Protein AF-A0A923UF88-F1 (afdb_monomer)

Solvent-accessible surface area (backbone atoms only — not comparable to full-atom values): 10981 Å² total; per-residue (Å²): 131,60,72,68,57,58,52,45,52,73,74,40,48,69,60,54,52,50,37,50,49,36,30,51,51,41,55,49,49,61,53,44,48,76,78,36,57,48,66,56,47,29,48,54,52,51,53,52,50,51,51,51,50,51,35,50,78,72,54,73,47,55,90,53,62,86,56,86,75,91,55,62,27,72,60,29,32,53,50,11,52,32,54,36,33,51,51,33,72,74,67,70,42,65,56,22,49,52,46,7,42,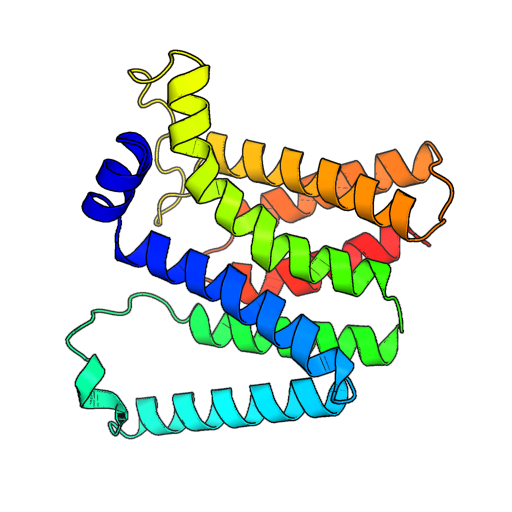42,42,47,30,42,22,54,38,38,22,62,63,46,39,67,54,48,31,59,74,68,69,42,74,79,62,76,78,64,51,58,78,42,102,84,57,40,34,65,66,23,40,52,43,22,28,53,43,39,42,53,52,47,52,49,41,38,58,76,64,73,45,85,87,45,74,66,41,52,51,41,40,51,52,40,22,52,52,50,29,48,46,60,59,70,46,57,68,38,47,33,41,25,49,42,22,39,49,36,26,55,42,40,49,61,34,77,104

Mean predicted aligned error: 7.51 Å

Radius of gyration: 17.88 Å; Cα contacts (8 Å, |Δi|>4): 218; chains: 1; bounding box: 52×32×49 Å

Secondary structure (DSSP, 8-state):
--HHHHHHHHH-HHHHHHHHHHHHHHHHHHHHHHHS-HHHHHHHHHHHHHHHHHHHHTTTTGGGTTS-----HHHHHHHHHHHHHHHHHHH--HHHHHHHHHIIIIIHHHHHHHHHHHHHHTS-TT-TT----STT---HHHHHHHHHHHHHHHHHHHHHTT----HHHHHHHHHHHHHHHHHHHH--TTTHHHHHHHHHHHHHHHHH-

Structure (mmCIF, N/CA/C/O backbone):
data_AF-A0A923UF88-F1
#
_entry.id   AF-A0A923UF88-F1
#
loop_
_atom_site.group_PDB
_atom_site.id
_atom_site.type_symbol
_atom_site.label_atom_id
_atom_site.label_alt_id
_atom_site.label_comp_id
_atom_site.label_asym_id
_atom_site.label_entity_id
_atom_site.label_seq_id
_atom_site.pdbx_PDB_ins_code
_atom_site.Cartn_x
_atom_site.Cartn_y
_atom_site.Cartn_z
_atom_site.occupancy
_atom_site.B_iso_or_equiv
_atom_site.auth_seq_id
_atom_site.auth_comp_id
_atom_site.auth_asym_id
_atom_site.auth_atom_id
_atom_site.pdbx_PDB_model_num
ATOM 1 N N . MET A 1 1 ? 0.761 -17.643 22.668 1.00 47.69 1 MET A N 1
ATOM 2 C CA . MET A 1 1 ? 0.615 -16.313 22.028 1.00 47.69 1 MET A CA 1
ATOM 3 C C . MET A 1 1 ? 1.196 -15.260 22.971 1.00 47.69 1 MET A C 1
ATOM 5 O O . MET A 1 1 ? 0.907 -15.363 24.158 1.00 47.69 1 MET A O 1
ATOM 9 N N . PRO A 1 2 ? 2.014 -14.299 22.505 1.00 52.03 2 PRO A N 1
ATOM 10 C CA . PRO A 1 2 ? 2.610 -13.272 23.363 1.00 52.03 2 PRO A CA 1
ATOM 11 C C . PRO A 1 2 ? 1.537 -12.469 24.130 1.00 52.03 2 PRO A C 1
ATOM 13 O O . PRO A 1 2 ? 0.506 -12.145 23.529 1.00 52.03 2 PRO A O 1
ATOM 16 N N . PRO A 1 3 ? 1.764 -12.086 25.404 1.00 60.41 3 PRO A N 1
ATOM 17 C CA . PRO A 1 3 ? 0.787 -11.358 26.232 1.00 60.41 3 PRO A CA 1
ATOM 18 C C . PRO A 1 3 ? 0.258 -10.071 25.578 1.00 60.41 3 PRO A C 1
ATOM 20 O O . PRO A 1 3 ? -0.908 -9.707 25.730 1.00 60.41 3 PRO A O 1
ATOM 23 N N . ILE A 1 4 ? 1.106 -9.415 24.783 1.00 59.06 4 ILE A N 1
ATOM 24 C CA . ILE A 1 4 ? 0.802 -8.187 24.039 1.00 59.06 4 ILE A CA 1
ATOM 25 C C . ILE A 1 4 ? -0.283 -8.427 22.973 1.00 59.06 4 ILE A C 1
ATOM 27 O O . ILE A 1 4 ? -1.200 -7.617 22.834 1.00 59.06 4 ILE A O 1
ATOM 31 N N . ILE A 1 5 ? -0.232 -9.560 22.260 1.00 54.59 5 ILE A N 1
ATOM 32 C CA . ILE A 1 5 ? -1.217 -9.907 21.221 1.00 54.59 5 ILE A CA 1
ATOM 33 C C . ILE A 1 5 ? -2.578 -10.209 21.858 1.00 54.59 5 ILE A C 1
ATOM 35 O O . ILE A 1 5 ? -3.605 -9.735 21.377 1.00 54.59 5 ILE A O 1
ATOM 39 N N . ILE A 1 6 ? -2.589 -10.917 22.991 1.00 58.50 6 ILE A N 1
ATOM 40 C CA . ILE A 1 6 ? -3.817 -11.240 23.736 1.00 58.50 6 ILE A CA 1
ATOM 41 C C . ILE A 1 6 ? -4.508 -9.959 24.231 1.00 58.50 6 ILE A C 1
ATOM 43 O O . ILE A 1 6 ? -5.728 -9.822 24.112 1.00 58.50 6 ILE A O 1
ATOM 47 N N . ASN A 1 7 ? -3.736 -8.989 24.727 1.00 59.66 7 ASN A N 1
ATOM 48 C CA . ASN A 1 7 ? -4.270 -7.703 25.175 1.00 59.66 7 ASN A CA 1
ATOM 49 C C . ASN A 1 7 ? -4.794 -6.838 24.016 1.00 59.66 7 ASN A C 1
ATOM 51 O O . ASN A 1 7 ? -5.812 -6.165 24.177 1.00 59.66 7 ASN A O 1
ATOM 55 N N . MET A 1 8 ? -4.169 -6.888 22.834 1.00 57.50 8 MET A N 1
ATOM 56 C CA . MET A 1 8 ? -4.683 -6.212 21.635 1.00 57.50 8 MET A CA 1
ATOM 57 C C . MET A 1 8 ? -6.015 -6.792 21.152 1.00 57.50 8 MET A C 1
ATOM 59 O O . MET A 1 8 ? -6.950 -6.031 20.905 1.00 57.50 8 MET A O 1
ATOM 63 N N . VAL A 1 9 ? -6.114 -8.124 21.053 1.00 58.69 9 VAL A N 1
ATOM 64 C CA . VAL A 1 9 ? -7.334 -8.827 20.614 1.00 58.69 9 VAL A CA 1
ATOM 65 C C . VAL A 1 9 ? -8.516 -8.466 21.515 1.00 58.69 9 VAL A C 1
ATOM 67 O O . VAL A 1 9 ? -9.608 -8.200 21.021 1.00 58.69 9 VAL A O 1
ATOM 70 N N . LYS A 1 10 ? -8.291 -8.383 22.833 1.00 56.09 10 LYS A N 1
ATOM 71 C CA . LYS A 1 10 ? -9.323 -7.984 23.801 1.00 56.09 10 LYS A CA 1
ATOM 72 C C . LYS A 1 10 ? -9.698 -6.500 23.713 1.00 56.09 10 LYS A C 1
ATOM 74 O O . LYS A 1 10 ? -10.856 -6.164 23.929 1.00 56.09 10 LYS A O 1
ATOM 79 N N . LYS A 1 11 ? -8.742 -5.612 23.411 1.00 55.47 11 LYS A N 1
ATOM 80 C CA . LYS A 1 11 ? -8.952 -4.152 23.425 1.00 55.47 11 LYS A CA 1
ATOM 81 C C . LYS A 1 11 ? -9.540 -3.604 22.116 1.00 55.47 11 LYS A C 1
ATOM 83 O O . LYS A 1 11 ? -10.306 -2.646 22.170 1.00 55.47 11 LYS A O 1
ATOM 88 N N . TYR A 1 12 ? -9.221 -4.201 20.959 1.00 60.66 12 TYR A N 1
ATOM 89 C CA . TYR A 1 12 ? -9.678 -3.741 19.633 1.00 60.66 12 TYR A CA 1
ATOM 90 C C . TYR A 1 12 ? -9.989 -4.892 18.645 1.00 60.66 12 TYR A C 1
ATOM 92 O O . TYR A 1 12 ? -9.394 -4.952 17.564 1.00 60.66 12 TYR A O 1
ATOM 100 N N . PRO A 1 13 ? -10.941 -5.793 18.952 1.00 61.81 13 PRO A N 1
ATOM 101 C CA . PRO A 1 13 ? -11.206 -6.986 18.136 1.00 61.81 13 PRO A CA 1
ATOM 102 C C . PRO A 1 13 ? -11.617 -6.657 16.689 1.00 61.81 13 PRO A C 1
ATOM 104 O O . PRO A 1 13 ? -11.158 -7.301 15.748 1.00 61.81 13 PRO A O 1
ATOM 107 N N . ASN A 1 14 ? -12.417 -5.603 16.495 1.00 67.56 14 ASN A N 1
ATOM 108 C CA . ASN A 1 14 ? -12.922 -5.214 15.172 1.00 67.56 14 ASN A CA 1
ATOM 109 C C . ASN A 1 14 ? -11.834 -4.621 14.261 1.00 67.56 14 ASN A C 1
ATOM 111 O O . ASN A 1 14 ? -11.851 -4.844 13.053 1.00 67.56 14 ASN A O 1
ATOM 115 N N . GLU A 1 15 ? -10.883 -3.876 14.831 1.00 69.31 15 GLU A N 1
ATOM 116 C CA . GLU A 1 15 ? -9.789 -3.264 14.068 1.00 69.31 15 GLU A CA 1
ATOM 117 C C . GLU A 1 15 ? -8.765 -4.316 13.641 1.00 69.31 15 GLU A C 1
ATOM 119 O O . GLU A 1 15 ? -8.335 -4.339 12.488 1.00 69.31 15 GLU A O 1
ATOM 124 N N . LEU A 1 16 ? -8.436 -5.234 14.555 1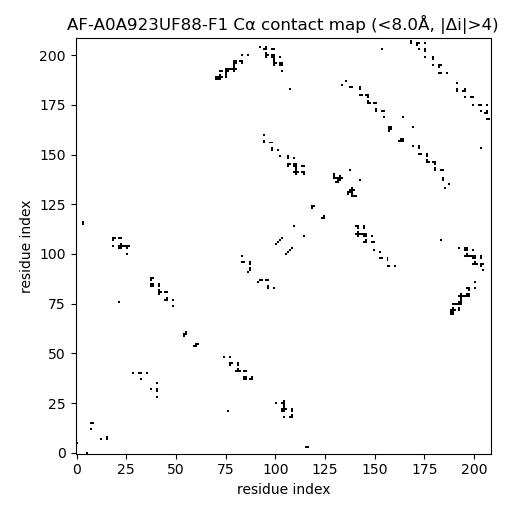.00 70.69 16 LEU A N 1
ATOM 125 C CA . LEU A 1 16 ? -7.551 -6.358 14.277 1.00 70.69 16 LEU A CA 1
ATOM 126 C C . LEU A 1 16 ? -8.138 -7.260 13.183 1.00 70.69 16 LEU A C 1
ATOM 128 O O . LEU A 1 16 ? -7.454 -7.559 12.207 1.00 70.69 16 LEU A O 1
ATOM 132 N N . GLY A 1 17 ? -9.418 -7.629 13.304 1.00 73.25 17 GLY A N 1
ATOM 133 C CA . GLY A 1 17 ? -10.121 -8.412 12.285 1.00 73.25 17 GLY A CA 1
ATOM 134 C C . GLY A 1 17 ? -10.115 -7.729 10.916 1.00 73.25 17 GLY A C 1
ATOM 135 O O . GLY A 1 17 ? -9.831 -8.372 9.909 1.00 73.25 17 GLY A O 1
ATOM 136 N N . ARG A 1 18 ? -10.330 -6.407 10.869 1.00 75.88 18 ARG A N 1
ATOM 137 C CA . ARG A 1 18 ? -10.268 -5.631 9.622 1.00 75.88 18 ARG A CA 1
ATOM 138 C C . ARG A 1 18 ? -8.880 -5.660 8.977 1.00 75.88 18 ARG A C 1
ATOM 140 O O . ARG A 1 18 ? -8.782 -5.892 7.778 1.00 75.88 18 ARG A O 1
ATOM 147 N N . LYS A 1 19 ? -7.809 -5.456 9.747 1.00 82.88 19 LYS A N 1
ATOM 148 C CA . LYS A 1 19 ? -6.437 -5.483 9.208 1.00 82.88 19 LYS A CA 1
ATOM 149 C C . LYS A 1 19 ? -5.997 -6.892 8.795 1.00 82.88 19 LYS A C 1
ATOM 151 O O . LYS A 1 19 ? -5.288 -7.036 7.806 1.00 82.88 19 LYS A O 1
ATOM 156 N N . LEU A 1 20 ? -6.468 -7.937 9.479 1.00 81.12 20 LEU A N 1
ATOM 157 C CA . LEU A 1 20 ? -6.270 -9.323 9.037 1.00 81.12 20 LEU A CA 1
ATOM 158 C C . LEU A 1 20 ? -6.994 -9.613 7.717 1.00 81.12 20 LEU A C 1
ATOM 160 O O . LEU A 1 20 ? -6.427 -10.272 6.851 1.00 81.12 20 LEU A O 1
ATOM 164 N N . LEU A 1 21 ? -8.202 -9.073 7.526 1.00 80.50 21 LEU A N 1
ATOM 165 C CA . LEU A 1 21 ? -8.888 -9.129 6.233 1.00 80.50 21 LEU A CA 1
ATOM 166 C C . LEU A 1 21 ? -8.125 -8.357 5.148 1.00 80.50 21 LEU A C 1
ATOM 168 O O . LEU A 1 21 ? -8.086 -8.829 4.014 1.00 80.50 21 LEU A O 1
ATOM 172 N N . HIS A 1 22 ? -7.486 -7.225 5.477 1.00 82.69 22 HIS A N 1
ATOM 173 C CA . HIS A 1 22 ? -6.626 -6.506 4.528 1.00 82.69 22 HIS A CA 1
ATOM 174 C C . HIS A 1 22 ? -5.487 -7.402 4.027 1.00 82.69 22 HIS A C 1
ATOM 176 O O . HIS A 1 22 ? -5.367 -7.626 2.824 1.00 82.69 22 HIS A O 1
ATOM 182 N N . ILE A 1 23 ? -4.718 -7.972 4.962 1.00 87.94 23 ILE A N 1
ATOM 183 C CA . ILE A 1 23 ? -3.634 -8.926 4.685 1.00 87.94 23 ILE A CA 1
ATOM 184 C C . ILE A 1 23 ? -4.162 -10.079 3.823 1.00 87.94 23 ILE A C 1
ATOM 186 O O . ILE A 1 23 ? -3.682 -10.308 2.714 1.00 87.94 23 ILE A O 1
ATOM 190 N N . GLY A 1 24 ? -5.188 -10.778 4.316 1.00 86.69 24 GLY A N 1
ATOM 191 C CA . GLY A 1 24 ? -5.730 -11.970 3.672 1.00 86.69 24 GLY A CA 1
ATOM 192 C C . GLY A 1 24 ? -6.228 -11.702 2.256 1.00 86.69 24 GLY A C 1
ATOM 193 O O . GLY A 1 24 ? -5.886 -12.450 1.346 1.00 86.69 24 GLY A O 1
ATOM 194 N N . SER A 1 25 ? -6.976 -10.616 2.040 1.00 85.44 25 SER A N 1
ATOM 195 C CA . SER A 1 25 ? -7.522 -10.325 0.709 1.00 85.44 25 SER A CA 1
ATOM 196 C C . SER A 1 25 ? -6.434 -9.903 -0.274 1.00 85.44 25 SER A C 1
ATOM 198 O O . SER A 1 25 ? -6.505 -10.290 -1.435 1.00 85.44 25 SER A O 1
ATOM 200 N N . VAL A 1 26 ? -5.411 -9.157 0.163 1.00 88.62 26 VAL A N 1
ATOM 201 C CA . VAL A 1 26 ? -4.282 -8.782 -0.704 1.00 88.62 26 VAL A CA 1
ATOM 202 C C . VAL A 1 26 ? -3.517 -10.021 -1.166 1.00 88.62 26 VAL A C 1
ATOM 204 O O . VAL A 1 26 ? -3.319 -10.199 -2.366 1.00 88.62 26 VAL A O 1
ATOM 207 N N . PHE A 1 27 ? -3.135 -10.908 -0.244 1.00 88.69 27 PHE A N 1
ATOM 208 C CA . PHE A 1 27 ? -2.422 -12.136 -0.606 1.00 88.69 27 PHE A CA 1
ATOM 209 C C . PHE A 1 27 ? -3.292 -13.091 -1.426 1.00 88.69 27 PHE A C 1
ATOM 211 O O . PHE A 1 27 ? -2.797 -13.713 -2.363 1.00 88.69 27 PHE A O 1
ATOM 218 N N . PHE A 1 28 ? -4.593 -13.158 -1.140 1.00 88.88 28 PHE A N 1
ATOM 219 C CA . PHE A 1 28 ? -5.539 -13.899 -1.969 1.00 88.88 28 PHE A CA 1
ATOM 220 C C . PHE A 1 28 ? -5.593 -13.345 -3.399 1.00 88.88 28 PHE A C 1
ATOM 222 O O . PHE A 1 28 ? -5.515 -14.115 -4.351 1.00 88.88 28 PHE A O 1
ATOM 229 N N . CYS A 1 29 ? -5.637 -12.020 -3.569 1.00 87.56 29 CYS A N 1
ATOM 230 C CA . CYS A 1 29 ? -5.605 -11.392 -4.891 1.00 87.56 29 CYS A CA 1
ATOM 231 C C . CYS A 1 29 ? -4.280 -11.650 -5.619 1.00 87.56 29 CYS A C 1
ATOM 233 O O . CYS A 1 29 ? -4.309 -11.976 -6.802 1.00 87.56 29 CYS A O 1
ATOM 235 N N . LEU A 1 30 ? -3.137 -11.571 -4.923 1.00 87.31 30 LEU A N 1
ATOM 236 C CA . LEU A 1 30 ? -1.830 -11.943 -5.485 1.00 87.31 30 LEU A CA 1
ATOM 237 C C . LEU A 1 30 ? -1.783 -13.407 -5.930 1.00 87.31 30 LEU A C 1
ATOM 239 O O . LEU A 1 30 ? -1.164 -13.709 -6.943 1.00 87.31 30 LEU A O 1
ATOM 243 N N . GLY A 1 31 ? -2.441 -14.310 -5.200 1.00 88.06 31 GLY A N 1
ATOM 244 C CA . GLY A 1 31 ? -2.585 -15.707 -5.605 1.00 88.06 31 GLY A CA 1
ATOM 245 C C . GLY A 1 31 ? -3.480 -15.862 -6.835 1.00 88.06 31 GLY A C 1
ATOM 246 O O . GLY A 1 31 ? -3.122 -16.564 -7.777 1.00 88.06 31 GLY A O 1
ATOM 247 N N . LEU A 1 32 ? -4.620 -15.165 -6.873 1.00 87.88 32 LEU A N 1
ATOM 248 C CA . LEU A 1 32 ? -5.552 -15.235 -7.999 1.00 87.88 32 LEU A CA 1
ATOM 249 C C . LEU A 1 32 ? -4.943 -14.738 -9.311 1.00 87.88 32 LEU A C 1
ATOM 251 O O . LEU A 1 32 ? -5.218 -15.341 -10.344 1.00 87.88 32 LEU A O 1
ATOM 255 N N . ILE A 1 33 ? -4.104 -13.696 -9.291 1.00 89.44 33 ILE A N 1
ATOM 256 C CA . ILE A 1 33 ? -3.443 -13.204 -10.515 1.00 89.44 33 ILE A CA 1
ATOM 257 C C . ILE A 1 33 ? -2.413 -14.195 -11.087 1.00 89.44 33 ILE A C 1
ATOM 259 O O . ILE A 1 33 ? -1.995 -14.028 -12.227 1.00 89.44 33 ILE A O 1
ATOM 263 N N . GLN A 1 34 ? -2.006 -15.223 -10.329 1.00 86.38 34 GLN A N 1
ATOM 264 C CA . GLN A 1 34 ? -1.173 -16.316 -10.856 1.00 86.38 34 GLN A CA 1
ATOM 265 C C . GLN A 1 34 ? -1.992 -17.327 -11.670 1.00 86.38 34 GLN A C 1
ATOM 267 O O . GLN A 1 34 ? -1.438 -18.065 -12.477 1.00 86.38 34 GLN A O 1
ATOM 272 N N . ILE A 1 35 ? -3.307 -17.384 -11.439 1.00 88.88 35 ILE A N 1
ATOM 273 C CA . ILE A 1 35 ? -4.222 -18.351 -12.063 1.00 88.88 35 ILE A CA 1
ATOM 274 C C . ILE A 1 35 ? -5.026 -17.678 -13.180 1.00 88.88 35 ILE A C 1
ATOM 276 O O . ILE A 1 35 ? -5.237 -18.250 -14.247 1.00 88.88 35 ILE A O 1
ATOM 280 N N . PHE A 1 36 ? -5.478 -16.451 -12.935 1.00 88.38 36 PHE A N 1
ATOM 281 C CA . PHE A 1 36 ? -6.297 -15.659 -13.838 1.00 88.38 36 PHE A CA 1
ATOM 282 C C . PHE A 1 36 ? -5.539 -14.419 -14.293 1.00 88.38 36 PHE A C 1
ATOM 284 O O . PHE A 1 36 ? -4.724 -13.863 -13.562 1.00 88.38 36 PHE A O 1
ATOM 291 N N . ASN A 1 37 ? -5.868 -13.912 -15.481 1.00 88.69 37 ASN A N 1
ATOM 292 C CA . ASN A 1 37 ? -5.336 -12.619 -15.893 1.00 88.69 37 ASN A CA 1
ATOM 293 C C . ASN A 1 37 ? -5.868 -11.487 -14.970 1.00 88.69 37 ASN A C 1
ATOM 295 O O . ASN A 1 37 ? -6.961 -11.610 -14.404 1.00 88.69 37 ASN A O 1
ATOM 299 N N . PRO A 1 38 ? -5.143 -10.360 -14.834 1.00 86.75 38 PRO A N 1
ATOM 300 C CA . PRO A 1 38 ? -5.518 -9.271 -13.925 1.00 86.75 38 PRO A CA 1
ATOM 301 C C . PRO A 1 38 ? -6.916 -8.698 -14.169 1.00 86.75 38 PRO A C 1
ATOM 303 O O . PRO A 1 38 ? -7.604 -8.335 -13.219 1.00 86.75 38 PRO A O 1
ATOM 306 N N . GLY A 1 39 ? -7.351 -8.641 -15.433 1.00 87.56 39 GLY A N 1
ATOM 307 C CA . GLY A 1 39 ? -8.690 -8.179 -15.798 1.00 87.56 39 GLY A CA 1
ATOM 308 C C . GLY A 1 39 ? -9.788 -9.133 -15.320 1.00 87.56 39 GLY A C 1
ATOM 309 O O . GLY A 1 39 ? -10.815 -8.685 -14.823 1.00 87.56 39 GLY A O 1
ATOM 310 N N . GLY A 1 40 ? -9.547 -10.442 -15.390 1.00 88.25 40 GLY A N 1
ATOM 311 C CA . GLY A 1 40 ? -10.428 -11.481 -14.866 1.00 88.25 40 GLY A CA 1
ATOM 312 C C . GLY A 1 40 ? -10.531 -11.419 -13.346 1.00 88.25 40 GLY A C 1
ATOM 313 O O . GLY A 1 40 ? -11.636 -11.462 -12.811 1.00 88.25 40 GLY A O 1
ATOM 314 N N . VAL A 1 41 ? -9.408 -11.223 -12.646 1.00 90.00 41 VAL A N 1
ATOM 315 C CA . VAL A 1 41 ? -9.417 -11.012 -11.188 1.00 90.00 41 VAL A CA 1
ATOM 316 C C . VAL A 1 41 ? -10.193 -9.745 -10.824 1.00 90.00 41 VAL A C 1
ATOM 318 O O . VAL A 1 41 ? -11.063 -9.789 -9.955 1.00 90.00 41 VAL A O 1
ATOM 321 N N . ALA A 1 42 ? -9.944 -8.632 -11.522 1.00 90.06 42 ALA A N 1
ATOM 322 C CA . ALA A 1 42 ? -10.677 -7.386 -11.318 1.00 90.06 42 ALA A CA 1
ATOM 323 C C . ALA A 1 42 ? -12.186 -7.564 -11.554 1.00 90.06 42 ALA A C 1
ATOM 325 O O . ALA A 1 42 ? -12.991 -7.085 -10.757 1.00 90.06 42 ALA A O 1
ATOM 326 N N . PHE A 1 43 ? -12.575 -8.303 -12.597 1.00 89.50 43 PHE A N 1
ATOM 327 C CA . PHE A 1 43 ? -13.972 -8.614 -12.891 1.00 89.50 43 PHE A CA 1
ATOM 328 C C . PHE A 1 43 ? -14.625 -9.448 -11.781 1.00 89.50 43 PHE A C 1
ATOM 330 O O . PHE A 1 43 ? -15.691 -9.076 -11.294 1.00 89.50 43 PHE A O 1
ATOM 337 N N . ILE A 1 44 ? -13.974 -10.524 -11.324 1.00 89.75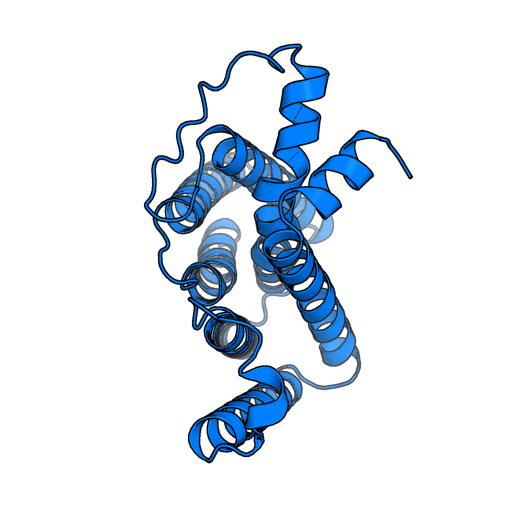 44 ILE A N 1
ATOM 338 C CA . ILE A 1 44 ? -14.476 -11.370 -10.227 1.00 89.75 44 ILE A CA 1
ATOM 339 C C . ILE A 1 44 ? -14.705 -10.531 -8.965 1.00 89.75 44 ILE A C 1
ATOM 341 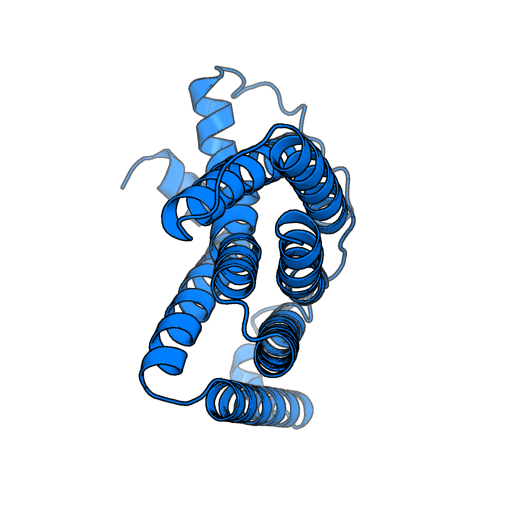O O . ILE A 1 44 ? -15.772 -10.609 -8.355 1.00 89.75 44 ILE A O 1
ATOM 345 N N . ILE A 1 45 ? -13.733 -9.693 -8.592 1.00 90.69 45 ILE A N 1
ATOM 346 C CA . ILE A 1 45 ? -13.833 -8.830 -7.408 1.00 90.69 45 ILE A CA 1
ATOM 347 C C . ILE A 1 45 ? -14.947 -7.795 -7.580 1.00 90.69 45 ILE A C 1
ATOM 349 O O . ILE A 1 45 ? -15.719 -7.577 -6.646 1.00 90.69 45 ILE A O 1
ATOM 353 N N . ALA A 1 46 ? -15.072 -7.179 -8.757 1.00 89.25 46 ALA A N 1
ATOM 354 C CA . ALA A 1 46 ? -16.124 -6.207 -9.040 1.00 89.25 46 ALA A CA 1
ATOM 355 C C . ALA A 1 46 ? -17.522 -6.837 -8.930 1.00 89.25 46 ALA A C 1
ATOM 357 O O . ALA A 1 46 ? -18.390 -6.282 -8.257 1.00 89.25 46 ALA A O 1
ATOM 358 N N . VAL A 1 47 ? -17.722 -8.024 -9.513 1.00 89.88 47 VAL A N 1
ATOM 359 C CA . VAL A 1 47 ? -18.991 -8.763 -9.440 1.00 89.88 47 VAL A CA 1
ATOM 360 C C . VAL A 1 47 ? -19.301 -9.182 -8.007 1.00 89.88 47 VAL A C 1
ATOM 362 O O . VAL A 1 47 ? -20.426 -8.978 -7.548 1.00 89.88 47 VAL A O 1
ATOM 365 N N . ALA A 1 48 ? -18.323 -9.715 -7.271 1.00 87.00 48 ALA A N 1
ATOM 366 C CA . ALA A 1 48 ? -18.504 -10.082 -5.868 1.00 87.00 48 ALA A CA 1
ATOM 367 C C . ALA A 1 48 ? -18.885 -8.860 -5.018 1.00 87.00 48 ALA A C 1
ATOM 369 O O . ALA A 1 48 ? -19.844 -8.907 -4.250 1.00 87.00 48 ALA A O 1
ATOM 370 N N . THR A 1 49 ? -18.193 -7.736 -5.215 1.00 87.81 49 THR A N 1
ATOM 371 C CA . THR A 1 49 ? -18.454 -6.482 -4.495 1.00 87.81 49 THR A CA 1
ATOM 372 C C . THR A 1 49 ? -19.842 -5.944 -4.808 1.00 87.81 49 THR A C 1
ATOM 374 O O . THR A 1 49 ? -20.593 -5.643 -3.883 1.00 87.81 49 THR A O 1
ATOM 377 N N . LEU A 1 50 ? -20.225 -5.890 -6.086 1.00 86.56 50 LEU A N 1
ATOM 378 C CA . LEU A 1 50 ? -21.558 -5.463 -6.502 1.00 86.56 50 LEU A CA 1
ATOM 379 C C . LEU A 1 50 ? -22.642 -6.379 -5.926 1.00 86.56 50 LEU A C 1
ATOM 381 O O . LEU A 1 50 ? -23.631 -5.888 -5.394 1.00 86.56 50 LEU A O 1
ATOM 385 N N . SER A 1 51 ? -22.430 -7.695 -5.956 1.00 85.06 51 SER A N 1
ATOM 386 C CA . SER A 1 51 ? -23.367 -8.673 -5.391 1.00 85.06 51 SER A CA 1
ATOM 387 C C . SER A 1 51 ? -23.545 -8.470 -3.887 1.00 85.06 51 SER A C 1
ATOM 389 O O . SER A 1 51 ? -24.672 -8.450 -3.400 1.00 85.06 51 SER A O 1
ATOM 391 N N . THR A 1 52 ? -22.450 -8.252 -3.147 1.00 82.38 52 THR A N 1
ATOM 392 C CA . THR A 1 52 ? -22.522 -7.961 -1.706 1.00 82.38 52 THR A CA 1
ATOM 393 C C . THR A 1 52 ? -23.193 -6.625 -1.414 1.00 82.38 52 THR A C 1
ATOM 395 O O . THR A 1 52 ? -24.006 -6.559 -0.502 1.00 82.38 52 THR A O 1
ATOM 398 N N . PHE A 1 53 ? -22.909 -5.587 -2.205 1.00 83.44 53 PHE A N 1
ATOM 399 C CA . PHE A 1 53 ? -23.544 -4.280 -2.069 1.00 83.44 53 PHE A CA 1
ATOM 400 C C . PHE A 1 53 ? -25.053 -4.369 -2.314 1.00 83.44 53 PHE A C 1
ATOM 402 O O . PHE A 1 53 ? -25.838 -3.892 -1.502 1.00 83.44 53 PHE A O 1
ATOM 409 N N . LEU A 1 54 ? -25.472 -5.046 -3.387 1.00 84.00 54 LEU A N 1
ATOM 410 C CA . LEU A 1 54 ? -26.885 -5.264 -3.684 1.00 84.00 54 LEU A CA 1
ATOM 411 C C . LEU A 1 54 ? -27.565 -6.073 -2.575 1.00 84.00 54 LEU A C 1
ATOM 413 O O . LEU A 1 54 ? -28.611 -5.659 -2.082 1.00 84.00 54 LEU A O 1
ATOM 417 N N . ALA A 1 55 ? -26.953 -7.167 -2.118 1.00 83.62 55 ALA A N 1
ATOM 418 C CA . ALA A 1 55 ? -27.484 -7.972 -1.019 1.00 83.62 55 ALA A CA 1
ATOM 419 C C . ALA A 1 55 ? -27.624 -7.175 0.295 1.00 83.62 55 ALA A C 1
ATOM 421 O O . ALA A 1 55 ? -28.602 -7.366 1.017 1.00 83.62 55 ALA A O 1
ATOM 422 N N . ASP A 1 56 ? -26.687 -6.264 0.580 1.00 79.00 56 ASP A N 1
ATOM 423 C CA . ASP A 1 56 ? -26.736 -5.335 1.718 1.00 79.00 56 ASP A CA 1
ATOM 424 C C . ASP A 1 56 ? -27.903 -4.343 1.568 1.00 79.00 56 ASP A C 1
ATOM 426 O O . ASP A 1 56 ? -28.747 -4.227 2.456 1.00 79.00 56 ASP A O 1
ATOM 430 N N . THR A 1 57 ? -28.022 -3.689 0.404 1.00 79.50 57 THR A N 1
ATOM 431 C CA . THR A 1 57 ? -29.090 -2.703 0.136 1.00 79.50 57 THR A CA 1
ATOM 432 C C . THR A 1 57 ? -30.495 -3.304 0.116 1.00 79.50 57 THR A C 1
ATOM 434 O O . THR A 1 57 ? -31.453 -2.630 0.486 1.00 79.50 57 THR A O 1
ATOM 437 N N . LEU A 1 58 ? -30.622 -4.569 -0.286 1.00 82.50 58 LEU A N 1
ATOM 438 C CA . LEU A 1 58 ? -31.892 -5.293 -0.355 1.00 82.50 58 LEU A CA 1
ATOM 439 C C . LEU A 1 58 ? -32.264 -5.981 0.971 1.00 82.50 58 LEU A C 1
ATOM 441 O O . LEU A 1 58 ? -33.302 -6.633 1.043 1.00 82.50 58 LEU A O 1
ATOM 445 N N . GLY A 1 59 ? -31.441 -5.854 2.019 1.00 74.31 59 GLY A N 1
ATOM 446 C CA . GLY A 1 59 ? -31.717 -6.426 3.342 1.00 74.31 59 GLY A CA 1
ATOM 447 C C . GLY A 1 59 ? -31.510 -7.943 3.446 1.00 74.31 59 GLY A C 1
ATOM 448 O O . GLY A 1 59 ? -31.891 -8.559 4.438 1.00 74.31 59 GLY A O 1
ATOM 449 N N . TYR A 1 60 ? -30.875 -8.579 2.458 1.00 74.44 60 TYR A N 1
ATOM 450 C CA . TYR A 1 60 ? -30.558 -10.013 2.521 1.00 74.44 60 TYR A CA 1
ATOM 451 C C . TYR A 1 60 ? -29.403 -10.322 3.483 1.00 74.44 60 TYR A C 1
ATOM 453 O O . TYR A 1 60 ? -29.246 -11.460 3.921 1.00 74.44 60 TYR A O 1
ATOM 461 N N . LEU A 1 61 ? -28.604 -9.313 3.844 1.00 66.25 61 LEU A N 1
ATOM 462 C CA . LEU A 1 61 ? -27.504 -9.430 4.808 1.00 66.25 61 LEU A CA 1
ATOM 463 C C . LEU A 1 61 ? -27.898 -9.015 6.235 1.00 66.25 61 LEU A C 1
ATOM 465 O O . LEU A 1 61 ? -27.027 -8.824 7.087 1.00 66.25 61 LEU A O 1
ATOM 469 N N . ASP A 1 62 ? -29.200 -8.943 6.529 1.00 60.22 62 ASP A N 1
ATOM 470 C CA . ASP A 1 62 ? -29.751 -8.532 7.827 1.00 60.22 62 ASP A CA 1
ATOM 471 C C . ASP A 1 62 ? -29.252 -9.366 9.015 1.00 60.22 62 ASP A C 1
ATOM 473 O O . ASP A 1 62 ? -29.175 -8.863 10.137 1.00 60.22 62 ASP A O 1
ATOM 477 N N . PHE A 1 63 ? -28.788 -10.594 8.766 1.00 53.88 63 PHE A N 1
ATOM 478 C CA . PHE A 1 63 ? -28.100 -11.435 9.750 1.00 53.88 63 PHE A CA 1
ATOM 479 C C . PHE A 1 63 ? -26.854 -10.760 10.368 1.00 53.88 63 PHE A C 1
ATOM 481 O O . PHE A 1 63 ? -26.508 -11.016 11.521 1.00 53.88 63 PHE A O 1
ATOM 488 N N . PHE A 1 64 ? -26.197 -9.847 9.641 1.00 49.81 64 PHE A N 1
ATOM 489 C CA . PHE A 1 64 ? -25.011 -9.112 10.094 1.00 49.81 64 PHE A CA 1
ATOM 490 C C . PHE A 1 64 ? -25.313 -7.729 10.701 1.00 49.81 64 PHE A C 1
ATOM 492 O O . PHE A 1 64 ? -24.387 -7.089 11.208 1.00 49.81 64 PHE A O 1
ATOM 499 N N . LYS A 1 65 ? -26.578 -7.267 10.726 1.00 49.94 65 LYS A N 1
ATOM 500 C CA . LYS A 1 65 ? -26.967 -5.941 11.265 1.00 49.94 65 LYS A CA 1
ATOM 501 C C . LYS A 1 65 ? -26.641 -5.748 12.752 1.00 49.94 65 LYS A C 1
ATOM 503 O O . LYS A 1 65 ? -26.507 -4.612 13.204 1.00 49.94 65 LYS A O 1
ATOM 508 N N . ASN A 1 66 ? -26.433 -6.832 13.503 1.00 48.00 66 ASN A N 1
ATOM 509 C CA . ASN A 1 66 ? -25.982 -6.773 14.900 1.00 48.00 66 ASN A CA 1
ATOM 510 C C . ASN A 1 66 ? -24.528 -6.286 15.058 1.00 48.00 66 ASN A C 1
ATOM 512 O O . ASN A 1 66 ? -24.112 -5.915 16.157 1.00 48.00 66 ASN A O 1
ATOM 516 N N . VAL A 1 67 ? -23.752 -6.223 13.972 1.00 53.59 67 VAL A N 1
ATOM 517 C CA . VAL A 1 67 ? -22.427 -5.602 13.955 1.00 53.59 67 VAL A CA 1
ATOM 518 C C . VAL A 1 67 ? -22.580 -4.176 13.426 1.00 53.59 67 VAL A C 1
ATOM 520 O O . VAL A 1 67 ? -22.649 -3.968 12.219 1.00 53.59 67 VAL A O 1
ATOM 523 N N . LYS A 1 68 ? -22.616 -3.171 14.315 1.00 44.81 68 LYS A N 1
ATOM 524 C CA . LYS A 1 68 ? -22.621 -1.741 13.940 1.00 44.81 68 LYS A CA 1
ATOM 525 C C . LYS A 1 68 ? -21.405 -1.412 13.050 1.00 44.81 68 LYS A C 1
ATOM 527 O O . LYS A 1 68 ? -20.334 -1.080 13.560 1.00 44.81 68 LYS A O 1
ATOM 532 N N . ARG A 1 69 ? -21.534 -1.499 11.722 1.00 50.34 69 ARG A N 1
ATOM 533 C CA . ARG A 1 69 ? -20.473 -1.111 10.777 1.00 50.34 69 ARG A CA 1
ATOM 534 C C . ARG A 1 69 ? -20.527 0.397 10.541 1.00 50.34 69 ARG A C 1
ATOM 536 O O . ARG A 1 69 ? -21.421 0.908 9.887 1.00 50.34 69 ARG A O 1
ATOM 543 N N . VAL A 1 70 ? -19.537 1.116 11.069 1.00 53.28 70 VAL A N 1
ATOM 544 C CA . VAL A 1 70 ? -19.421 2.591 10.987 1.00 53.28 70 VAL A CA 1
ATOM 545 C C . VAL A 1 70 ? -18.535 3.035 9.796 1.00 53.28 70 VAL A C 1
ATOM 547 O O . VAL A 1 70 ? -17.912 4.102 9.823 1.00 53.28 70 VAL A O 1
ATOM 550 N N . SER A 1 71 ? -18.341 2.191 8.774 1.00 65.25 71 SER A N 1
ATOM 551 C CA . SER A 1 71 ? -17.431 2.482 7.652 1.00 65.25 71 SER A CA 1
ATOM 552 C C . SER A 1 71 ? -17.739 1.656 6.404 1.00 65.25 71 SER A C 1
ATOM 554 O O . SER A 1 71 ? -17.946 0.450 6.499 1.00 65.25 71 SER A O 1
ATOM 556 N N . TYR A 1 72 ? -17.655 2.312 5.243 1.00 76.94 72 TYR A N 1
ATOM 557 C CA . TYR A 1 72 ? -17.699 1.715 3.901 1.00 76.94 72 TYR A CA 1
ATOM 558 C C . TYR A 1 72 ? -16.335 1.154 3.443 1.00 76.94 72 TYR A C 1
ATOM 560 O O . TYR A 1 72 ? -16.132 0.874 2.265 1.00 76.94 72 TYR A O 1
ATOM 568 N N . GLY A 1 73 ? -15.376 0.996 4.364 1.00 78.12 73 GLY A N 1
ATOM 569 C CA . GLY A 1 73 ? -13.988 0.647 4.051 1.00 78.12 73 GLY A CA 1
ATOM 570 C C . GLY A 1 73 ? -13.814 -0.682 3.314 1.00 78.12 73 GLY A C 1
ATOM 571 O O . GLY A 1 73 ? -12.882 -0.807 2.525 1.00 78.12 73 GLY A O 1
ATOM 572 N N . HIS A 1 74 ? -14.700 -1.663 3.514 1.00 79.00 74 HIS A N 1
ATOM 573 C CA . HIS A 1 74 ? -14.635 -2.931 2.775 1.00 79.00 74 HIS A CA 1
ATOM 574 C C . HIS A 1 74 ? -14.989 -2.757 1.293 1.00 79.00 74 HIS A C 1
ATOM 576 O O . HIS A 1 74 ? -14.343 -3.372 0.451 1.00 79.00 74 HIS A O 1
ATOM 582 N N . TYR A 1 75 ? -15.933 -1.868 0.961 1.00 86.56 75 TYR A N 1
ATOM 583 C CA . TYR A 1 75 ? -16.215 -1.509 -0.430 1.00 86.56 75 TYR A CA 1
ATOM 584 C C . TYR A 1 75 ? -15.031 -0.752 -1.041 1.00 86.56 75 TYR A C 1
ATOM 586 O O . TYR A 1 75 ? -14.562 -1.116 -2.116 1.00 86.56 75 TYR A O 1
ATOM 594 N N . PHE A 1 76 ? -14.485 0.246 -0.332 1.00 89.81 76 PHE A N 1
ATOM 595 C CA . PHE A 1 76 ? -13.315 0.997 -0.807 1.00 89.81 76 PHE A CA 1
ATOM 596 C C . PHE A 1 76 ? -12.089 0.116 -1.033 1.00 89.81 76 PHE A C 1
ATOM 598 O O . PHE A 1 76 ? -11.354 0.352 -1.983 1.00 89.81 76 PHE A O 1
ATOM 605 N N . MET A 1 77 ? -11.896 -0.919 -0.217 1.00 89.06 77 MET A N 1
ATOM 606 C CA . MET A 1 77 ? -10.819 -1.887 -0.411 1.00 89.06 77 MET A CA 1
ATOM 607 C C . MET A 1 77 ? -10.966 -2.648 -1.727 1.00 89.06 77 MET A C 1
ATOM 609 O O . MET A 1 77 ? -10.012 -2.737 -2.498 1.00 89.06 77 MET A O 1
ATOM 613 N N . ALA A 1 78 ? -12.160 -3.173 -2.001 1.00 90.62 78 ALA A N 1
ATOM 614 C CA . ALA A 1 78 ? -12.406 -3.894 -3.239 1.00 90.62 78 ALA A CA 1
ATOM 615 C C . ALA A 1 78 ? -12.240 -2.983 -4.464 1.00 90.62 78 ALA A C 1
ATOM 617 O O . ALA A 1 78 ? -11.560 -3.360 -5.417 1.00 90.62 78 ALA A O 1
ATOM 618 N N . PHE A 1 79 ? -12.765 -1.754 -4.408 1.00 91.56 79 PHE A N 1
ATOM 619 C CA . PHE A 1 79 ? -12.527 -0.752 -5.450 1.00 91.56 79 PHE A CA 1
ATOM 620 C C . PHE A 1 79 ? -11.040 -0.410 -5.599 1.00 91.56 79 PHE A C 1
ATOM 622 O O . PHE A 1 79 ? -10.553 -0.333 -6.722 1.00 91.56 79 PHE A O 1
ATOM 629 N N . GLY A 1 80 ? -10.303 -0.262 -4.497 1.00 93.88 80 GLY A N 1
ATOM 630 C CA . GLY A 1 80 ? -8.859 -0.022 -4.500 1.00 93.88 80 GLY A CA 1
ATOM 631 C C . GLY A 1 80 ? -8.091 -1.101 -5.243 1.00 93.88 80 GLY A C 1
ATOM 632 O O . GLY A 1 80 ? -7.263 -0.792 -6.100 1.00 93.88 80 GLY A O 1
ATOM 633 N N . ILE A 1 81 ? -8.418 -2.366 -4.979 1.00 93.50 81 ILE A N 1
ATOM 634 C CA . ILE A 1 81 ? -7.818 -3.506 -5.675 1.00 93.50 81 ILE A CA 1
ATOM 635 C C . ILE A 1 81 ? -8.186 -3.485 -7.162 1.00 93.50 81 ILE A C 1
ATOM 637 O O . ILE A 1 81 ? -7.293 -3.573 -8.001 1.00 93.50 81 ILE A O 1
ATOM 641 N N . VAL A 1 82 ? -9.468 -3.318 -7.503 1.00 94.12 82 VAL A N 1
ATOM 642 C CA . VAL A 1 82 ? -9.936 -3.292 -8.901 1.00 94.12 82 VAL A CA 1
ATOM 643 C C . VAL A 1 82 ? -9.252 -2.182 -9.696 1.00 94.12 82 VAL A C 1
ATOM 645 O O . VAL A 1 82 ? -8.691 -2.451 -10.755 1.00 94.12 82 VAL A O 1
ATOM 648 N N . VAL A 1 83 ? -9.237 -0.950 -9.180 1.00 95.44 83 VAL A N 1
ATOM 649 C CA . VAL A 1 83 ? -8.594 0.188 -9.854 1.00 95.44 83 VAL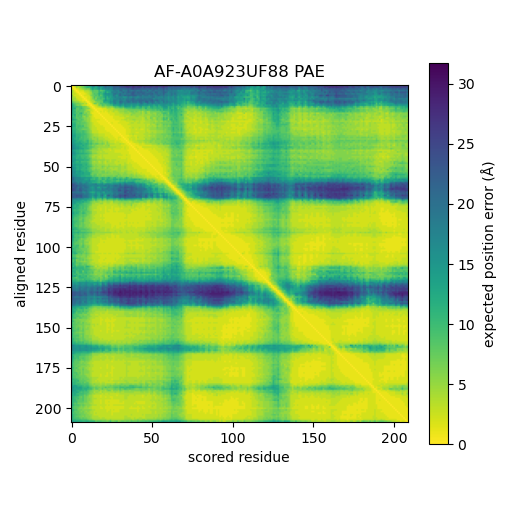 A CA 1
ATOM 650 C C . VAL A 1 83 ? -7.095 -0.054 -10.010 1.00 95.44 83 VAL A C 1
ATOM 652 O O . VAL A 1 83 ? -6.547 0.185 -11.081 1.00 95.44 83 VAL A O 1
ATOM 655 N N . THR A 1 84 ? -6.429 -0.594 -8.989 1.00 96.31 84 THR A N 1
ATOM 656 C CA . THR A 1 84 ? -4.995 -0.914 -9.069 1.00 96.31 84 THR A CA 1
ATOM 657 C C . THR A 1 84 ? -4.709 -1.990 -10.121 1.00 96.31 84 THR A C 1
ATOM 659 O O . THR A 1 84 ? -3.747 -1.868 -10.874 1.00 96.31 84 THR A O 1
ATOM 662 N N . LEU A 1 85 ? -5.560 -3.014 -10.243 1.00 94.62 85 LEU A N 1
ATOM 663 C CA . LEU A 1 85 ? -5.433 -4.035 -11.289 1.00 94.62 85 LEU A CA 1
ATOM 664 C C . LEU A 1 85 ? -5.698 -3.473 -12.693 1.00 94.62 85 LEU A C 1
ATOM 666 O O . LEU A 1 85 ? -5.053 -3.905 -13.648 1.00 94.62 85 LEU A O 1
ATOM 670 N N . ILE A 1 86 ? -6.596 -2.493 -12.830 1.00 93.50 86 ILE A N 1
ATOM 671 C CA . ILE A 1 86 ? -6.800 -1.762 -14.090 1.00 93.50 86 ILE A CA 1
ATOM 672 C C . ILE A 1 86 ? -5.542 -0.960 -14.444 1.00 93.50 86 ILE A C 1
ATOM 674 O O . ILE A 1 86 ? -5.049 -1.070 -15.564 1.00 93.50 86 ILE A O 1
ATOM 678 N N . LEU A 1 87 ? -4.969 -0.216 -13.492 1.00 95.44 87 LEU A N 1
ATOM 679 C CA . LEU A 1 87 ? -3.713 0.512 -13.704 1.00 95.44 87 LEU A CA 1
ATOM 680 C C . LEU A 1 87 ? -2.568 -0.438 -14.074 1.00 95.44 87 LEU A C 1
ATOM 682 O O . LEU A 1 87 ? -1.794 -0.155 -14.987 1.00 95.44 87 LEU A O 1
ATOM 686 N N . TYR A 1 88 ? -2.497 -1.605 -13.434 1.00 94.75 88 TYR A N 1
ATOM 687 C CA . TYR A 1 88 ? -1.564 -2.654 -13.822 1.00 94.75 88 TYR A CA 1
ATOM 688 C C . TYR A 1 88 ? -1.822 -3.164 -15.242 1.00 94.75 88 TYR A C 1
ATOM 690 O O . TYR A 1 88 ? -0.878 -3.338 -16.008 1.00 94.75 88 TYR A O 1
ATOM 698 N N . ALA A 1 89 ? -3.078 -3.356 -15.646 1.00 91.75 89 ALA A N 1
ATOM 699 C CA . ALA A 1 89 ? -3.398 -3.747 -17.013 1.00 91.75 89 ALA A CA 1
ATOM 700 C C . ALA A 1 89 ? -2.934 -2.704 -18.047 1.00 91.75 89 ALA A C 1
ATOM 702 O O . ALA A 1 89 ? -2.533 -3.103 -19.139 1.00 91.75 89 ALA A O 1
ATOM 703 N N . MET A 1 90 ? -2.937 -1.415 -17.689 1.00 92.50 90 MET A N 1
ATOM 704 C CA . MET A 1 90 ? -2.481 -0.311 -18.542 1.00 92.50 90 MET A CA 1
ATOM 705 C C . MET A 1 90 ? -0.954 -0.163 -18.587 1.00 92.50 90 MET A C 1
ATOM 707 O O . MET A 1 90 ? -0.401 0.081 -19.654 1.00 92.50 90 MET A O 1
ATOM 711 N N . HIS A 1 91 ? -0.270 -0.307 -17.448 1.00 94.75 91 HIS A N 1
ATOM 712 C CA . HIS A 1 91 ? 1.162 0.005 -17.325 1.00 94.75 91 HIS A CA 1
ATOM 713 C C . HIS A 1 91 ? 2.085 -1.217 -17.261 1.00 94.75 91 HIS A C 1
ATOM 715 O O . HIS A 1 91 ? 3.289 -1.065 -17.440 1.00 94.75 91 HIS A O 1
ATOM 721 N N . LYS A 1 92 ? 1.549 -2.412 -16.982 1.00 93.12 92 LYS A N 1
ATOM 722 C CA . LYS A 1 92 ? 2.282 -3.692 -16.914 1.00 93.12 92 LYS A CA 1
ATOM 723 C C . LYS A 1 92 ? 3.533 -3.660 -16.025 1.00 93.12 92 LYS A C 1
ATOM 725 O O . LYS A 1 92 ? 4.517 -4.334 -16.304 1.00 93.12 92 LYS A O 1
ATOM 730 N N . SER A 1 93 ? 3.492 -2.878 -14.946 1.00 94.50 93 SER A N 1
ATOM 731 C CA . SER A 1 93 ? 4.592 -2.777 -13.985 1.00 94.50 93 SER A CA 1
ATOM 732 C C . SER A 1 93 ? 4.343 -3.681 -12.781 1.00 94.50 93 SER A C 1
ATOM 734 O O . SER A 1 93 ? 3.607 -3.323 -11.858 1.00 94.50 93 SER A O 1
ATOM 736 N N . ASP A 1 94 ? 4.978 -4.852 -12.796 1.00 93.75 94 ASP A N 1
ATOM 737 C CA . ASP A 1 94 ? 4.989 -5.790 -11.670 1.00 93.75 94 ASP A CA 1
ATOM 738 C C . ASP A 1 94 ? 5.488 -5.151 -10.367 1.00 93.75 94 ASP A C 1
ATOM 740 O O . ASP A 1 94 ? 4.803 -5.295 -9.351 1.00 93.75 94 ASP A O 1
ATOM 744 N N . PRO A 1 95 ? 6.609 -4.396 -10.338 1.00 95.25 95 PRO A N 1
ATOM 745 C CA . PRO A 1 95 ? 7.081 -3.841 -9.077 1.00 95.25 95 PRO A CA 1
ATOM 746 C C . PRO A 1 95 ? 6.134 -2.759 -8.534 1.00 95.25 95 PRO A C 1
ATOM 748 O O . PRO A 1 95 ? 5.929 -2.689 -7.323 1.00 95.25 95 PRO A O 1
ATOM 751 N N . ALA A 1 96 ? 5.462 -1.984 -9.396 1.00 96.50 96 ALA A N 1
ATOM 752 C CA . ALA A 1 96 ? 4.433 -1.046 -8.945 1.00 96.50 96 ALA A CA 1
ATOM 753 C C . ALA A 1 96 ? 3.207 -1.766 -8.359 1.00 96.50 96 ALA A C 1
ATOM 755 O O . ALA A 1 96 ? 2.681 -1.331 -7.334 1.00 96.50 96 ALA A O 1
ATOM 756 N N . LEU A 1 97 ? 2.773 -2.881 -8.962 1.00 95.69 97 LEU A N 1
ATOM 757 C CA . LEU A 1 97 ? 1.672 -3.697 -8.438 1.00 95.69 97 LEU A CA 1
ATOM 758 C C . LEU A 1 97 ? 2.022 -4.305 -7.076 1.00 95.69 97 LEU A C 1
ATOM 760 O O . LEU A 1 97 ? 1.233 -4.212 -6.135 1.00 95.69 97 LEU A O 1
ATOM 764 N N . VAL A 1 98 ? 3.215 -4.891 -6.960 1.00 94.94 98 VAL A N 1
ATOM 765 C CA . VAL A 1 98 ? 3.706 -5.478 -5.709 1.00 94.94 98 VAL A CA 1
ATOM 766 C C . VAL A 1 98 ? 3.777 -4.413 -4.620 1.00 94.94 98 VAL A C 1
ATOM 768 O O . VAL A 1 98 ? 3.224 -4.617 -3.541 1.00 94.94 98 VAL A O 1
ATOM 771 N N . PHE A 1 99 ? 4.376 -3.254 -4.900 1.00 97.00 99 PHE A N 1
ATOM 772 C CA . PHE A 1 99 ? 4.468 -2.178 -3.917 1.00 97.00 99 PHE A CA 1
ATOM 773 C C . PHE A 1 99 ? 3.091 -1.649 -3.496 1.00 97.00 99 PHE A C 1
ATOM 775 O O . PHE A 1 99 ? 2.848 -1.447 -2.306 1.00 97.00 99 PHE A O 1
ATOM 782 N N . ALA A 1 100 ? 2.163 -1.491 -4.444 1.00 97.06 100 ALA A N 1
ATOM 783 C CA . ALA A 1 100 ? 0.792 -1.081 -4.161 1.00 97.06 100 ALA A CA 1
ATOM 784 C C . ALA A 1 100 ? 0.086 -2.022 -3.182 1.00 97.06 100 ALA A C 1
ATOM 786 O O . ALA A 1 100 ? -0.567 -1.594 -2.226 1.00 97.06 100 ALA A O 1
ATOM 787 N N . PHE A 1 101 ? 0.248 -3.322 -3.399 1.00 95.44 101 PHE A N 1
ATOM 788 C CA . PHE A 1 101 ? -0.367 -4.343 -2.569 1.00 95.44 101 PHE A CA 1
ATOM 789 C C . PHE A 1 101 ? 0.349 -4.494 -1.224 1.00 95.44 101 PHE A C 1
ATOM 791 O O . PHE A 1 101 ? -0.319 -4.668 -0.210 1.00 95.44 101 PHE A O 1
ATOM 798 N N . LEU A 1 102 ? 1.671 -4.326 -1.163 1.00 95.62 102 LEU A N 1
ATOM 799 C CA . LEU A 1 102 ? 2.412 -4.264 0.100 1.00 95.62 102 LEU A CA 1
ATOM 800 C C . LEU A 1 102 ? 2.014 -3.046 0.947 1.00 95.62 102 LEU A C 1
ATOM 802 O O . LEU A 1 102 ? 1.874 -3.171 2.164 1.00 95.62 102 LEU A O 1
ATOM 806 N N . ALA A 1 103 ? 1.758 -1.890 0.329 1.00 95.88 103 ALA A N 1
ATOM 807 C CA . ALA A 1 103 ? 1.292 -0.705 1.045 1.00 95.88 103 ALA A CA 1
ATOM 808 C C . ALA A 1 103 ? -0.059 -0.959 1.745 1.00 95.88 103 ALA A C 1
ATOM 810 O O . ALA A 1 103 ? -0.215 -0.657 2.930 1.00 95.88 103 ALA A O 1
ATOM 811 N N . LEU A 1 104 ? -1.015 -1.575 1.042 1.00 94.25 104 LEU A N 1
ATOM 812 C CA . LEU A 1 104 ? -2.337 -1.898 1.590 1.00 94.25 104 LEU A CA 1
ATOM 813 C C . LEU A 1 104 ? -2.316 -3.102 2.550 1.00 94.25 104 LEU A C 1
ATOM 815 O O . LEU A 1 104 ? -2.978 -3.095 3.585 1.00 94.25 104 LEU A O 1
ATOM 819 N N . GLY A 1 105 ? -1.598 -4.159 2.185 1.00 92.25 105 GLY A N 1
ATOM 820 C CA . GLY A 1 105 ? -1.628 -5.457 2.855 1.00 92.25 105 GLY A CA 1
ATOM 821 C C . GLY A 1 105 ? -0.583 -5.625 3.951 1.00 92.25 105 GLY A C 1
ATOM 822 O O . GLY A 1 105 ? -0.694 -6.565 4.728 1.00 92.25 105 GLY A O 1
ATOM 823 N N . VAL A 1 106 ? 0.421 -4.748 4.040 1.00 93.81 106 VAL A N 1
ATOM 824 C CA . VAL A 1 106 ? 1.504 -4.850 5.031 1.00 93.81 106 VAL A CA 1
ATOM 825 C C . VAL A 1 106 ? 1.722 -3.527 5.759 1.00 93.81 106 VAL A C 1
ATOM 827 O O . VAL A 1 106 ? 1.576 -3.501 6.980 1.00 93.81 106 VAL A O 1
ATOM 830 N N . CYS A 1 107 ? 2.009 -2.425 5.057 1.00 94.31 107 CYS A N 1
ATOM 831 C CA . CYS A 1 107 ? 2.296 -1.135 5.706 1.00 94.31 107 CYS A CA 1
ATOM 832 C C . CYS A 1 107 ? 1.122 -0.645 6.565 1.00 94.31 107 CYS A C 1
ATOM 834 O O . CYS A 1 107 ? 1.302 -0.307 7.736 1.00 94.31 107 CYS A O 1
ATOM 836 N N . ASP A 1 108 ? -0.090 -0.650 6.006 1.00 90.50 108 ASP A N 1
ATOM 837 C CA . ASP A 1 108 ? -1.303 -0.208 6.699 1.00 90.50 108 ASP A CA 1
ATOM 838 C C . ASP A 1 108 ? -1.646 -1.075 7.942 1.00 90.50 108 ASP A C 1
ATOM 840 O O . ASP A 1 108 ? -1.873 -0.526 9.027 1.00 90.50 108 ASP A O 1
ATOM 844 N N . PRO A 1 109 ? -1.608 -2.420 7.879 1.00 89.50 109 PRO A N 1
ATOM 845 C CA . PRO A 1 109 ? -1.683 -3.270 9.070 1.00 89.50 109 PRO A CA 1
ATOM 846 C C . PRO A 1 109 ? -0.561 -3.037 10.094 1.00 89.50 109 PRO A C 1
ATOM 848 O O . PRO A 1 109 ? -0.833 -2.984 11.298 1.00 89.50 109 PRO A O 1
ATOM 851 N N . LEU A 1 110 ? 0.691 -2.860 9.654 1.00 89.31 110 LEU A N 1
ATOM 852 C CA . LEU A 1 110 ? 1.830 -2.612 10.546 1.00 89.31 110 LEU A CA 1
ATOM 853 C C . LEU A 1 110 ? 1.701 -1.286 11.301 1.00 89.31 110 LEU A C 1
ATOM 855 O O . LEU A 1 110 ? 2.064 -1.232 12.474 1.00 89.31 110 LEU A O 1
ATOM 859 N N . ALA A 1 111 ? 1.114 -0.250 10.702 1.00 87.56 111 ALA A N 1
ATOM 860 C CA . ALA A 1 111 ? 0.825 1.015 11.383 1.00 87.56 111 ALA A CA 1
ATOM 861 C C . ALA A 1 111 ? -0.072 0.836 12.629 1.00 87.56 111 ALA A C 1
ATOM 863 O O . ALA A 1 111 ? -0.020 1.623 13.584 1.00 87.56 111 ALA A O 1
ATOM 864 N N . VAL A 1 112 ? -0.888 -0.225 12.649 1.00 81.75 112 VAL A N 1
ATOM 865 C CA . VAL A 1 112 ? -1.741 -0.592 13.785 1.00 81.75 112 VAL A CA 1
ATOM 866 C C . VAL A 1 112 ? -1.035 -1.572 14.724 1.00 81.75 112 VAL A C 1
ATOM 868 O O . VAL A 1 112 ? -0.988 -1.321 15.929 1.00 81.75 112 VAL A O 1
ATOM 871 N N . PHE A 1 113 ? -0.468 -2.663 14.198 1.00 80.19 113 PHE A N 1
ATOM 872 C CA . PHE A 1 113 ? 0.128 -3.738 15.007 1.00 80.19 113 PHE A CA 1
ATOM 873 C C . PHE A 1 113 ? 1.511 -3.411 15.568 1.00 80.19 113 PHE A C 1
ATOM 875 O O . PHE A 1 113 ? 1.877 -3.892 16.638 1.00 80.19 113 PHE A O 1
ATOM 882 N N . GLY A 1 114 ? 2.287 -2.596 14.859 1.00 74.56 114 GLY A N 1
ATOM 883 C CA . GLY A 1 114 ? 3.640 -2.226 15.255 1.00 74.56 114 GLY A CA 1
ATOM 884 C C . GLY A 1 114 ? 3.669 -1.270 16.441 1.00 74.56 114 GLY A C 1
ATOM 885 O O . GLY A 1 114 ? 4.683 -1.181 17.121 1.00 74.56 114 GLY A O 1
ATOM 886 N N . ARG A 1 115 ? 2.560 -0.587 16.744 1.00 74.75 115 ARG A N 1
ATOM 887 C CA . ARG A 1 115 ? 2.502 0.380 17.844 1.00 74.75 115 ARG A CA 1
ATOM 888 C C . ARG A 1 115 ? 2.717 -0.275 19.212 1.00 74.75 115 ARG A C 1
ATOM 890 O O . A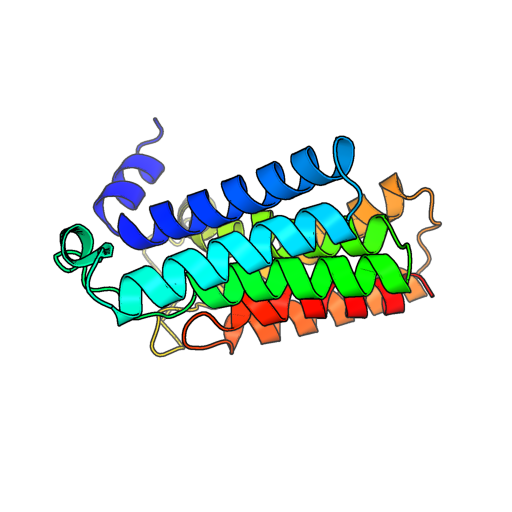RG A 1 115 ? 3.632 0.161 19.894 1.00 74.75 115 ARG A O 1
ATOM 897 N N . PRO A 1 116 ? 1.977 -1.320 19.632 1.00 69.69 116 PRO A N 1
ATOM 898 C CA . PRO A 1 116 ? 2.228 -1.928 20.942 1.00 69.69 116 PRO A CA 1
ATOM 899 C C . PRO A 1 116 ? 3.623 -2.537 21.070 1.00 69.69 116 PRO A C 1
ATOM 901 O O . PRO A 1 116 ? 4.160 -2.605 22.170 1.00 69.69 116 PRO A O 1
ATOM 904 N N . ILE A 1 117 ? 4.214 -2.955 19.948 1.00 70.88 117 ILE A N 1
ATOM 905 C CA . ILE A 1 117 ? 5.602 -3.418 19.895 1.00 70.88 117 ILE A CA 1
ATOM 906 C C . ILE A 1 117 ? 6.555 -2.235 20.100 1.00 70.88 117 ILE A C 1
ATOM 908 O O . ILE A 1 117 ? 7.450 -2.319 20.932 1.00 70.88 117 ILE A O 1
ATOM 912 N N . TYR A 1 118 ? 6.342 -1.122 19.399 1.00 71.62 118 TYR A N 1
ATOM 913 C CA . TYR A 1 118 ? 7.125 0.101 19.560 1.00 71.62 118 TYR A CA 1
ATOM 914 C C . TYR A 1 118 ? 7.044 0.649 20.989 1.00 71.62 118 TYR A C 1
ATOM 916 O O . TYR A 1 118 ? 8.075 0.934 21.593 1.00 71.62 118 TYR A O 1
ATOM 924 N N . ASP A 1 119 ? 5.843 0.737 21.561 1.00 69.44 119 ASP A N 1
ATOM 925 C CA . ASP A 1 119 ? 5.616 1.229 22.925 1.00 69.44 119 ASP A CA 1
ATOM 926 C C . ASP A 1 119 ? 6.291 0.321 23.972 1.00 69.44 119 ASP A C 1
ATOM 928 O O . ASP A 1 119 ? 6.804 0.801 24.983 1.00 69.44 119 ASP A O 1
ATOM 932 N N . TYR A 1 120 ? 6.326 -0.993 23.716 1.00 68.81 120 TYR A N 1
ATOM 933 C CA . TYR A 1 120 ? 7.043 -1.962 24.545 1.00 68.81 120 TYR A CA 1
ATOM 934 C C . TYR A 1 120 ? 8.567 -1.799 24.432 1.00 68.81 120 TYR A C 1
ATOM 936 O O . TYR A 1 120 ? 9.247 -1.700 25.450 1.00 68.81 120 TYR A O 1
ATOM 944 N N . LEU A 1 121 ? 9.105 -1.735 23.209 1.00 72.25 121 LEU A N 1
ATOM 945 C CA . LEU A 1 121 ? 10.550 -1.661 22.954 1.00 72.25 121 LEU A CA 1
ATOM 946 C C . LEU A 1 121 ? 11.170 -0.325 23.373 1.00 72.25 121 LEU A C 1
ATOM 948 O O . LEU A 1 121 ? 12.308 -0.293 23.828 1.00 72.25 121 LEU A O 1
ATOM 952 N N . SER A 1 122 ? 10.435 0.775 23.228 1.00 69.31 122 SER A N 1
ATOM 953 C CA . SER A 1 122 ? 10.913 2.116 23.585 1.00 69.31 122 SER A CA 1
ATOM 954 C C . SER A 1 122 ? 10.852 2.405 25.089 1.00 69.31 122 SER A C 1
ATOM 956 O O . SER A 1 122 ? 11.295 3.466 25.520 1.00 69.31 122 SER A O 1
ATOM 958 N N . GLY A 1 123 ? 10.271 1.509 25.899 1.00 62.09 123 GLY A N 1
ATOM 959 C CA . GLY A 1 123 ? 10.020 1.758 27.324 1.00 62.09 123 GLY A CA 1
ATOM 960 C C . GLY A 1 123 ? 8.969 2.848 27.582 1.00 62.09 123 GLY A C 1
ATOM 961 O O . GLY A 1 123 ? 8.630 3.124 28.732 1.00 62.09 123 GLY A O 1
ATOM 962 N N . LEU A 1 124 ? 8.387 3.426 26.526 1.00 61.25 124 LEU A N 1
ATOM 963 C CA . LEU A 1 124 ? 7.405 4.511 26.565 1.00 61.25 124 LEU A CA 1
ATOM 964 C C . LEU A 1 124 ? 5.976 4.009 26.817 1.00 61.25 124 LEU A C 1
ATOM 966 O O . LEU A 1 124 ? 5.015 4.718 26.526 1.00 61.25 124 LEU A O 1
ATOM 970 N N . SER A 1 125 ? 5.814 2.824 27.418 1.00 54.97 125 SER A N 1
ATOM 971 C CA . SER A 1 125 ? 4.508 2.219 27.737 1.00 54.97 125 SER A CA 1
ATOM 972 C C . SER A 1 125 ? 3.566 3.134 28.541 1.00 54.97 125 SER A C 1
ATOM 974 O O . SER A 1 125 ? 2.352 2.929 28.537 1.00 54.97 125 SER A O 1
ATOM 976 N N . GLN A 1 126 ? 4.114 4.156 29.210 1.00 45.22 126 GLN A N 1
ATOM 977 C CA . GLN A 1 126 ? 3.378 5.129 30.023 1.00 45.22 126 GLN A CA 1
ATOM 978 C C . GLN A 1 126 ? 3.137 6.473 29.321 1.00 45.22 126 GLN A C 1
ATOM 980 O O . GLN A 1 126 ? 2.290 7.260 29.751 1.00 45.22 126 GLN A O 1
ATOM 985 N N . PHE A 1 127 ? 3.826 6.735 28.210 1.00 46.06 127 PHE A N 1
ATOM 986 C CA . PHE A 1 127 ? 3.678 7.958 27.438 1.00 46.06 127 PHE A CA 1
ATOM 987 C C . PHE A 1 127 ? 2.488 7.805 26.472 1.00 46.06 127 PHE A C 1
ATOM 989 O O . PHE A 1 127 ? 2.640 7.570 25.278 1.00 46.06 127 PHE A O 1
ATOM 996 N N . HIS A 1 128 ? 1.275 8.032 26.992 1.00 46.00 128 HIS A N 1
ATOM 997 C CA . HIS A 1 128 ? 0.005 8.193 26.253 1.00 46.00 128 HIS A CA 1
ATOM 998 C C . HIS A 1 128 ? -0.003 9.375 25.244 1.00 46.00 128 HIS A C 1
ATOM 1000 O O . HIS A 1 128 ? -1.062 9.867 24.852 1.00 46.00 128 HIS A O 1
ATOM 1006 N N . TRP A 1 129 ? 1.164 9.853 24.803 1.00 39.81 129 TRP A N 1
ATOM 1007 C CA . TRP A 1 129 ? 1.342 11.026 23.943 1.00 39.81 129 TRP A CA 1
ATOM 1008 C C . TRP A 1 129 ? 0.799 10.839 22.532 1.00 39.81 129 TRP A C 1
ATOM 1010 O O . TRP A 1 129 ? 0.622 11.812 21.801 1.00 39.81 129 TRP A O 1
ATOM 1020 N N . VAL A 1 130 ? 0.441 9.614 22.156 1.00 44.16 130 VAL A N 1
ATOM 1021 C CA . VAL A 1 130 ? -0.199 9.332 20.875 1.00 44.16 130 VAL A CA 1
ATOM 1022 C C . VAL A 1 130 ? -1.703 9.598 20.978 1.00 44.16 130 VAL A C 1
ATOM 1024 O O . VAL A 1 130 ? -2.540 8.699 20.872 1.00 44.16 130 VAL A O 1
ATOM 1027 N N . LYS A 1 131 ? -2.052 10.870 21.214 1.00 45.84 131 LYS A N 1
ATOM 1028 C CA . LYS A 1 131 ? -3.414 11.378 21.037 1.00 45.84 131 LYS A CA 1
ATOM 1029 C C . LYS A 1 131 ? -3.930 10.880 19.688 1.00 45.84 131 LYS A C 1
ATOM 1031 O O . LYS A 1 131 ? -3.240 10.997 18.674 1.00 45.84 131 LYS A O 1
ATOM 1036 N N . LYS A 1 132 ? -5.153 10.343 19.682 1.00 51.12 132 LYS A N 1
ATOM 1037 C CA . LYS A 1 132 ? -5.947 10.197 18.461 1.00 51.12 132 LYS A CA 1
ATOM 1038 C C . LYS A 1 132 ? -6.030 11.589 17.824 1.00 51.12 132 LYS A C 1
ATOM 1040 O O . LYS A 1 132 ? -6.816 12.411 18.280 1.00 51.12 132 LYS A O 1
ATOM 1045 N N . LEU A 1 133 ? -5.171 11.882 16.852 1.00 50.31 133 LEU A N 1
ATOM 1046 C CA . LEU A 1 133 ? -5.146 13.196 16.199 1.00 50.31 133 LEU A CA 1
ATOM 1047 C C . LEU A 1 133 ? -6.317 13.348 15.233 1.00 50.31 133 LEU A C 1
ATOM 1049 O O . LEU A 1 133 ? -6.754 14.458 14.957 1.00 50.31 133 LEU A O 1
ATOM 1053 N N . THR A 1 134 ? -6.863 12.226 14.770 1.00 52.56 134 THR A N 1
ATOM 1054 C CA . THR A 1 134 ? -8.038 12.200 13.910 1.00 52.56 134 THR A CA 1
ATOM 1055 C C . THR A 1 134 ? -9.229 11.565 14.613 1.00 52.56 134 THR A C 1
ATOM 1057 O O . THR A 1 134 ? -9.089 10.731 15.516 1.00 52.56 134 THR A O 1
ATOM 1060 N N . TYR A 1 135 ? -10.422 11.910 14.127 1.00 48.19 135 TYR A N 1
ATOM 1061 C CA . TYR A 1 135 ? -11.729 11.436 14.593 1.00 48.19 135 TYR A CA 1
ATOM 1062 C C . TYR A 1 135 ? -11.854 9.895 14.698 1.00 48.19 135 TYR A C 1
ATOM 1064 O O . TYR A 1 135 ? -12.749 9.387 15.369 1.00 48.19 135 TYR A O 1
ATOM 1072 N N . LYS A 1 136 ? -10.940 9.119 14.090 1.00 56.97 136 LYS A N 1
ATOM 1073 C CA . LYS A 1 136 ? -10.930 7.643 14.122 1.00 56.97 136 LYS A CA 1
ATOM 1074 C C . LYS A 1 136 ? -9.673 6.996 14.718 1.00 56.97 136 LYS A C 1
ATOM 1076 O O . LYS A 1 136 ? -9.560 5.776 14.694 1.00 56.97 136 LYS A O 1
ATOM 1081 N N . GLY A 1 137 ? -8.774 7.763 15.332 1.00 64.06 137 GLY A N 1
ATOM 1082 C CA . GLY A 1 137 ? -7.642 7.196 16.071 1.00 64.06 137 GLY A CA 1
ATOM 1083 C C . GLY A 1 137 ? -6.380 6.901 15.272 1.00 64.06 137 GLY A C 1
ATOM 1084 O O . GLY A 1 137 ? -5.597 6.050 15.692 1.00 64.06 137 GLY A O 1
ATOM 1085 N N . LYS A 1 138 ? -6.149 7.641 14.178 1.00 74.38 138 LYS A N 1
ATOM 1086 C CA . LYS A 1 138 ? -4.813 7.752 13.573 1.00 74.38 138 LYS A CA 1
ATOM 1087 C C . LYS A 1 138 ? -3.894 8.555 14.493 1.00 74.38 138 LYS A C 1
ATOM 1089 O O . LYS A 1 138 ? -4.328 9.246 15.418 1.00 74.38 138 LYS A O 1
ATOM 1094 N N . THR A 1 139 ? -2.602 8.389 14.281 1.00 80.31 139 THR A N 1
ATOM 1095 C CA . THR A 1 139 ? -1.631 8.421 15.363 1.00 80.31 139 THR A CA 1
ATOM 1096 C C . THR A 1 139 ? -0.252 8.674 14.764 1.00 80.31 139 THR A C 1
ATOM 1098 O O . THR A 1 139 ? 0.120 7.941 13.851 1.00 80.31 139 THR A O 1
ATOM 1101 N N . ILE A 1 140 ? 0.558 9.534 15.377 1.00 83.44 140 ILE A N 1
ATOM 1102 C CA . ILE A 1 140 ? 1.923 9.814 14.902 1.00 83.44 140 ILE A CA 1
ATOM 1103 C C . ILE A 1 140 ? 2.786 8.542 14.849 1.00 83.44 140 ILE A C 1
ATOM 1105 O O . ILE A 1 140 ? 3.396 8.273 13.823 1.00 83.44 140 ILE A O 1
ATOM 1109 N N . THR A 1 141 ? 2.783 7.713 15.901 1.00 84.19 141 THR A N 1
ATOM 1110 C CA . THR A 1 141 ? 3.587 6.474 15.945 1.00 84.19 141 THR A CA 1
ATOM 1111 C C . THR A 1 141 ? 3.225 5.507 14.819 1.00 84.19 141 THR A C 1
ATOM 1113 O O . THR A 1 141 ? 4.098 4.998 14.129 1.00 84.19 141 THR A O 1
ATOM 1116 N N . GLY A 1 142 ? 1.927 5.283 14.603 1.00 86.00 142 GLY A N 1
ATOM 1117 C CA . GLY A 1 142 ? 1.426 4.466 13.495 1.00 86.00 142 GLY A CA 1
ATOM 1118 C C . GLY A 1 142 ? 1.862 4.987 12.125 1.00 86.00 142 GLY A C 1
ATOM 1119 O O . GLY A 1 142 ? 2.357 4.208 11.320 1.00 86.00 142 GLY A O 1
ATOM 1120 N N . SER A 1 143 ? 1.770 6.295 11.885 1.00 90.25 143 SER A N 1
ATOM 1121 C CA . SER A 1 143 ? 2.204 6.886 10.614 1.00 90.25 143 SER A CA 1
ATOM 1122 C C . SER A 1 143 ? 3.727 6.864 10.442 1.00 90.25 143 SER A C 1
ATOM 1124 O O . SER A 1 143 ? 4.206 6.667 9.332 1.00 90.25 143 SER A O 1
ATOM 1126 N N . LEU A 1 144 ? 4.507 6.960 11.525 1.00 91.19 144 LEU A N 1
ATOM 1127 C CA . LEU A 1 144 ? 5.957 6.741 11.473 1.00 91.19 144 LEU A CA 1
ATOM 1128 C C . LEU A 1 144 ? 6.293 5.293 11.087 1.00 91.19 144 LEU A C 1
ATOM 1130 O O . LEU A 1 144 ? 7.150 5.064 10.237 1.00 91.19 144 LEU A O 1
ATOM 1134 N N . ILE A 1 145 ? 5.599 4.313 11.674 1.00 92.50 145 ILE A N 1
ATOM 1135 C CA . ILE A 1 145 ? 5.753 2.896 11.311 1.00 92.50 145 ILE A CA 1
ATOM 1136 C C . ILE A 1 145 ? 5.358 2.679 9.848 1.00 92.50 145 ILE A C 1
ATOM 1138 O O . ILE A 1 145 ? 6.080 1.998 9.119 1.00 92.50 145 ILE A O 1
ATOM 1142 N N . PHE A 1 146 ? 4.257 3.289 9.400 1.00 94.81 146 PHE A N 1
ATOM 1143 C CA . PHE A 1 146 ? 3.842 3.253 8.003 1.00 94.81 146 PHE A CA 1
ATOM 1144 C C . PHE A 1 146 ? 4.955 3.787 7.095 1.00 94.81 146 PHE A C 1
ATOM 1146 O O . PHE A 1 146 ? 5.404 3.062 6.213 1.00 94.81 146 PHE A O 1
ATOM 1153 N N . PHE A 1 147 ? 5.461 4.995 7.362 1.00 96.94 147 PHE A N 1
ATOM 1154 C CA . PHE A 1 147 ? 6.536 5.629 6.598 1.00 96.94 147 PHE A CA 1
ATOM 1155 C C . PHE A 1 147 ? 7.777 4.739 6.480 1.00 96.94 147 PHE A C 1
ATOM 1157 O O . PHE A 1 147 ? 8.248 4.470 5.374 1.00 96.94 147 PHE A O 1
ATOM 1164 N N . VAL A 1 148 ? 8.279 4.235 7.612 1.00 96.44 148 VAL A N 1
ATOM 1165 C CA . VAL A 1 148 ? 9.468 3.372 7.644 1.00 96.44 148 VAL A CA 1
ATOM 1166 C C . VAL A 1 148 ? 9.212 2.070 6.888 1.00 96.44 148 VAL A C 1
ATOM 1168 O O . VAL A 1 148 ? 10.046 1.652 6.088 1.00 96.44 148 VAL A O 1
ATOM 1171 N N . SER A 1 149 ? 8.053 1.439 7.088 1.00 96.62 149 SER A N 1
ATOM 1172 C CA . SER A 1 149 ? 7.713 0.207 6.372 1.00 96.62 149 SER A CA 1
ATOM 1173 C C . SER A 1 149 ? 7.571 0.433 4.862 1.00 96.62 149 SER A C 1
ATOM 1175 O O . SER A 1 149 ? 8.073 -0.377 4.090 1.00 96.62 149 SER A O 1
ATOM 1177 N N . ALA A 1 150 ? 6.972 1.546 4.428 1.00 97.75 150 ALA A N 1
ATOM 1178 C CA . ALA A 1 150 ? 6.841 1.904 3.018 1.00 97.75 150 ALA A CA 1
ATOM 1179 C C . ALA A 1 150 ? 8.209 2.164 2.372 1.00 97.75 150 ALA A C 1
ATOM 1181 O O . ALA A 1 150 ? 8.460 1.695 1.264 1.00 97.75 150 ALA A O 1
ATOM 1182 N N . LEU A 1 151 ? 9.124 2.838 3.077 1.00 97.69 151 LEU A N 1
ATOM 1183 C CA . LEU A 1 151 ? 10.509 3.001 2.632 1.00 97.69 151 LEU A CA 1
ATOM 1184 C C . LEU A 1 151 ? 11.216 1.653 2.466 1.00 97.69 151 LEU A C 1
ATOM 1186 O O . LEU A 1 151 ? 11.749 1.366 1.397 1.00 97.69 151 LEU A O 1
ATOM 1190 N N . VAL A 1 152 ? 11.203 0.816 3.507 1.00 97.44 152 VAL A N 1
ATOM 1191 C CA . VAL A 1 152 ? 11.898 -0.480 3.499 1.00 97.44 152 VAL A CA 1
ATOM 1192 C C . VAL A 1 152 ? 11.342 -1.389 2.406 1.00 97.44 152 VAL A C 1
ATOM 1194 O O . VAL A 1 152 ? 12.106 -1.910 1.598 1.00 97.44 152 VAL A O 1
ATOM 1197 N N . LEU A 1 153 ? 10.019 -1.551 2.332 1.00 97.56 153 LEU A N 1
ATOM 1198 C CA . LEU A 1 153 ? 9.390 -2.395 1.315 1.00 97.56 153 LEU A CA 1
ATOM 1199 C C . LEU A 1 153 ? 9.573 -1.824 -0.095 1.00 97.56 153 LEU A C 1
ATOM 1201 O O . LEU A 1 153 ? 9.734 -2.591 -1.041 1.00 97.56 153 LEU A O 1
ATOM 1205 N N . GLY A 1 154 ? 9.614 -0.500 -0.249 1.00 97.19 154 GLY A N 1
ATOM 1206 C CA . GLY A 1 154 ? 9.923 0.147 -1.520 1.00 97.19 154 GLY A CA 1
ATOM 1207 C C . GLY A 1 154 ? 11.344 -0.150 -1.993 1.00 97.19 154 GLY A C 1
ATOM 1208 O O . GLY A 1 154 ? 11.525 -0.552 -3.142 1.00 97.19 154 GLY A O 1
ATOM 1209 N N . ILE A 1 155 ? 12.335 -0.043 -1.098 1.00 96.19 155 ILE A N 1
ATOM 1210 C CA . ILE A 1 155 ? 13.736 -0.396 -1.378 1.00 96.19 155 ILE A CA 1
ATOM 1211 C C . ILE A 1 155 ? 13.838 -1.874 -1.754 1.00 96.19 155 ILE A C 1
ATOM 1213 O O . ILE A 1 155 ? 14.442 -2.201 -2.773 1.00 96.19 155 ILE A O 1
ATOM 1217 N N . LEU A 1 156 ? 13.212 -2.764 -0.976 1.00 96.31 156 LEU A N 1
ATOM 1218 C CA . LEU A 1 156 ? 13.188 -4.193 -1.289 1.00 96.31 156 LEU A CA 1
ATOM 1219 C C . LEU A 1 156 ? 12.562 -4.445 -2.663 1.00 96.31 156 LEU A C 1
ATOM 1221 O O . LEU A 1 156 ? 13.121 -5.199 -3.450 1.00 96.31 156 LEU A O 1
ATOM 1225 N N . THR A 1 157 ? 11.462 -3.771 -2.995 1.00 95.75 157 THR A N 1
ATOM 1226 C CA . THR A 1 157 ? 10.830 -3.906 -4.315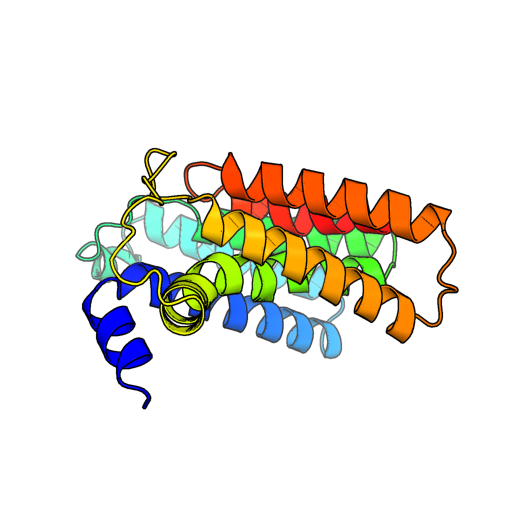 1.00 95.75 157 THR A CA 1
ATOM 1227 C C . THR A 1 157 ? 11.786 -3.477 -5.437 1.00 95.75 157 THR A C 1
ATOM 1229 O O . THR A 1 157 ? 11.872 -4.171 -6.447 1.00 95.75 157 THR A O 1
ATOM 1232 N N . ILE A 1 158 ? 12.575 -2.406 -5.249 1.00 93.94 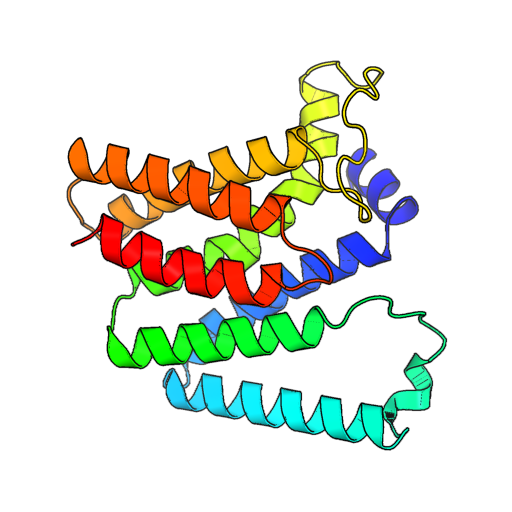158 ILE A N 1
ATOM 1233 C CA . ILE A 1 158 ? 13.594 -1.990 -6.232 1.00 93.94 158 ILE A CA 1
ATOM 1234 C C . ILE A 1 158 ? 14.644 -3.096 -6.397 1.00 93.94 158 ILE A C 1
ATOM 1236 O O . ILE A 1 158 ? 14.896 -3.524 -7.525 1.00 93.94 158 ILE A O 1
ATOM 1240 N N . LEU A 1 159 ? 15.189 -3.606 -5.286 1.00 93.00 159 LEU A N 1
ATOM 1241 C CA . LEU A 1 159 ? 16.207 -4.663 -5.286 1.00 93.00 159 LEU A CA 1
ATOM 1242 C C . LEU A 1 159 ? 15.721 -5.940 -5.984 1.00 93.00 159 LEU A C 1
ATOM 1244 O O . LEU A 1 159 ? 16.415 -6.471 -6.848 1.00 93.00 159 LEU A O 1
ATOM 1248 N N . PHE A 1 160 ? 14.516 -6.411 -5.658 1.00 93.38 160 PHE A N 1
ATOM 1249 C CA . PHE A 1 160 ? 13.948 -7.628 -6.247 1.00 93.38 160 PHE A CA 1
ATOM 1250 C C . PHE A 1 160 ? 13.481 -7.439 -7.696 1.00 93.38 160 PHE A C 1
ATOM 1252 O O . PHE A 1 160 ? 13.406 -8.410 -8.447 1.00 93.38 160 PHE A O 1
ATOM 1259 N N . SER A 1 161 ? 13.227 -6.201 -8.127 1.00 91.38 161 SER A N 1
ATOM 1260 C CA . SER A 1 161 ? 12.936 -5.885 -9.531 1.00 91.38 161 SER A CA 1
ATOM 1261 C C . SER A 1 161 ? 14.181 -5.817 -10.427 1.00 91.38 161 SER A C 1
ATOM 1263 O O . SER A 1 161 ? 14.051 -5.492 -11.603 1.00 91.38 161 SER A O 1
ATOM 1265 N N . HIS A 1 162 ? 15.379 -6.099 -9.892 1.00 82.38 162 HIS A N 1
ATOM 1266 C CA . HIS A 1 162 ? 16.669 -5.963 -10.589 1.00 82.38 162 HIS A CA 1
ATOM 1267 C C . HIS A 1 162 ? 16.932 -4.547 -11.128 1.00 82.38 162 HIS A C 1
ATOM 1269 O O . HIS A 1 162 ? 17.715 -4.343 -12.055 1.00 82.38 162 HIS A O 1
ATOM 1275 N N . SER A 1 163 ? 16.281 -3.548 -10.533 1.00 81.62 163 SER A N 1
ATOM 1276 C CA . SER A 1 163 ? 16.498 -2.146 -10.855 1.00 81.62 163 SER A CA 1
ATOM 1277 C C . SER A 1 163 ? 17.683 -1.609 -10.059 1.00 81.62 163 SER A C 1
ATOM 1279 O O . SER A 1 163 ? 17.803 -1.855 -8.859 1.00 81.62 163 SER A O 1
ATOM 1281 N N . ASN A 1 164 ? 18.539 -0.813 -10.702 1.00 86.12 164 ASN A N 1
ATOM 1282 C CA . ASN A 1 164 ? 19.615 -0.126 -9.991 1.00 86.12 164 ASN A CA 1
ATOM 1283 C C . ASN A 1 164 ? 19.043 0.872 -8.977 1.00 86.12 164 ASN A C 1
ATOM 1285 O O . ASN A 1 164 ? 18.143 1.657 -9.297 1.00 86.12 164 ASN A O 1
ATOM 1289 N N . ILE A 1 165 ? 19.597 0.855 -7.766 1.00 88.38 165 ILE A N 1
ATOM 1290 C CA . ILE A 1 165 ? 19.367 1.906 -6.781 1.00 88.38 165 ILE A CA 1
ATOM 1291 C C . ILE A 1 165 ? 20.331 3.044 -7.097 1.00 88.38 165 ILE A C 1
ATOM 1293 O O . ILE A 1 165 ? 21.540 2.903 -6.928 1.00 88.38 165 ILE A O 1
ATOM 1297 N N . ASP A 1 166 ? 19.785 4.173 -7.528 1.00 92.50 166 ASP A N 1
ATOM 1298 C CA . ASP A 1 166 ? 20.507 5.436 -7.604 1.00 92.50 166 ASP A CA 1
ATOM 1299 C C . ASP A 1 166 ? 19.944 6.436 -6.582 1.00 92.50 166 ASP A C 1
ATOM 1301 O O . ASP A 1 166 ? 18.883 6.236 -5.977 1.00 92.50 166 ASP A O 1
ATOM 1305 N N . ILE A 1 167 ? 20.682 7.524 -6.363 1.00 94.50 167 ILE A N 1
ATOM 1306 C CA . ILE A 1 167 ? 20.303 8.531 -5.371 1.00 94.50 167 ILE A CA 1
ATOM 1307 C C . ILE A 1 167 ? 18.986 9.231 -5.725 1.00 94.50 167 ILE A C 1
ATOM 1309 O O . ILE A 1 167 ? 18.219 9.586 -4.831 1.00 94.50 167 ILE A O 1
ATOM 1313 N N . LEU A 1 168 ? 18.684 9.385 -7.017 1.00 95.25 168 LEU A N 1
ATOM 1314 C CA . LEU A 1 168 ? 17.465 10.036 -7.479 1.00 95.25 168 LEU A CA 1
ATOM 1315 C C . LEU A 1 168 ? 16.238 9.180 -7.146 1.00 95.25 168 LEU A C 1
ATOM 1317 O O . LEU A 1 168 ? 15.266 9.692 -6.596 1.00 95.25 168 LEU A O 1
ATOM 1321 N N . ARG A 1 169 ? 16.297 7.872 -7.400 1.00 94.62 169 ARG A N 1
ATOM 1322 C CA . ARG A 1 169 ? 15.263 6.891 -7.054 1.00 94.62 169 ARG A CA 1
ATOM 1323 C C . ARG A 1 169 ? 15.041 6.814 -5.552 1.00 94.62 169 ARG A C 1
ATOM 1325 O O . ARG A 1 169 ? 13.892 6.757 -5.126 1.00 94.62 169 ARG A O 1
ATOM 1332 N N . LEU A 1 170 ? 16.099 6.886 -4.742 1.00 96.19 170 LEU A N 1
ATOM 1333 C CA . LEU A 1 170 ? 15.968 6.948 -3.281 1.00 96.19 170 LEU A CA 1
ATOM 1334 C C . LEU A 1 170 ? 15.258 8.226 -2.815 1.00 96.19 170 LEU A C 1
ATOM 1336 O O . LEU A 1 170 ? 14.386 8.162 -1.945 1.00 96.19 170 LEU A O 1
ATOM 1340 N N . ILE A 1 171 ? 15.575 9.377 -3.416 1.00 97.44 171 ILE A N 1
ATOM 1341 C CA . ILE A 1 171 ? 14.882 10.642 -3.133 1.00 97.44 171 ILE A CA 1
ATOM 1342 C C . ILE A 1 171 ? 13.406 10.539 -3.534 1.00 97.44 171 ILE A C 1
ATOM 1344 O O . ILE A 1 171 ? 12.531 10.825 -2.713 1.00 97.44 171 ILE A O 1
ATOM 1348 N N . LYS A 1 172 ? 13.110 10.069 -4.754 1.00 97.62 172 LYS A N 1
ATOM 1349 C CA . LYS A 1 172 ? 11.733 9.861 -5.226 1.00 97.62 172 LYS A CA 1
ATOM 1350 C C . LYS A 1 172 ? 10.968 8.910 -4.308 1.00 97.62 172 LYS A C 1
ATOM 1352 O O . LYS A 1 172 ? 9.840 9.209 -3.928 1.00 97.62 172 LYS A O 1
ATOM 1357 N N . LEU A 1 173 ? 11.581 7.800 -3.899 1.00 97.81 173 LEU A N 1
ATOM 1358 C CA . LEU A 1 173 ? 10.952 6.830 -3.007 1.00 97.81 173 LEU A CA 1
ATOM 1359 C C . LEU A 1 173 ? 10.667 7.432 -1.627 1.00 97.81 173 LEU A C 1
ATOM 1361 O O . LEU A 1 173 ? 9.613 7.179 -1.051 1.00 97.81 173 LEU A O 1
ATOM 1365 N N . THR A 1 174 ? 11.570 8.267 -1.116 1.00 98.12 174 THR A N 1
ATOM 1366 C CA . THR A 1 174 ? 11.361 8.978 0.150 1.00 98.12 174 THR A CA 1
ATOM 1367 C C . THR A 1 174 ? 10.176 9.931 0.056 1.00 98.12 174 THR A C 1
ATOM 1369 O O . THR A 1 174 ? 9.302 9.912 0.921 1.00 98.12 174 THR A O 1
ATOM 1372 N N . ILE A 1 175 ? 10.087 10.705 -1.029 1.00 98.31 175 ILE A N 1
ATOM 1373 C CA . ILE A 1 175 ? 8.941 11.582 -1.299 1.00 98.31 175 ILE A CA 1
ATOM 1374 C C . ILE A 1 175 ? 7.653 10.757 -1.417 1.00 98.31 175 ILE A C 1
ATOM 1376 O O . ILE A 1 175 ? 6.652 11.091 -0.786 1.00 98.31 175 ILE A O 1
ATOM 1380 N N . ALA A 1 176 ? 7.680 9.646 -2.157 1.00 98.06 176 ALA A N 1
ATOM 1381 C CA . ALA A 1 176 ? 6.543 8.743 -2.292 1.00 98.06 176 ALA A CA 1
ATOM 1382 C C . ALA A 1 176 ? 6.076 8.199 -0.932 1.00 98.06 176 ALA A C 1
ATOM 1384 O O . ALA A 1 176 ? 4.884 8.240 -0.632 1.00 98.06 176 ALA A O 1
ATOM 1385 N N . ALA A 1 177 ? 6.997 7.756 -0.072 1.00 98.19 177 ALA A N 1
ATOM 1386 C CA . ALA A 1 177 ? 6.674 7.272 1.266 1.00 98.19 177 ALA A CA 1
ATOM 1387 C C . ALA A 1 177 ? 6.062 8.372 2.152 1.00 98.19 177 ALA A C 1
ATOM 1389 O O . ALA A 1 177 ? 5.104 8.098 2.877 1.00 98.19 177 ALA A O 1
ATOM 1390 N N . ILE A 1 178 ? 6.547 9.619 2.068 1.00 97.94 178 ILE A N 1
ATOM 1391 C CA . ILE A 1 178 ? 5.946 10.770 2.770 1.00 97.94 178 ILE A CA 1
ATOM 1392 C C . ILE A 1 178 ? 4.507 10.993 2.292 1.00 97.94 178 ILE A C 1
ATOM 1394 O O . ILE A 1 178 ? 3.598 11.113 3.114 1.00 97.94 178 ILE A O 1
ATOM 1398 N N . LEU A 1 179 ? 4.282 11.005 0.976 1.00 98.06 179 LEU A N 1
ATOM 1399 C CA . LEU A 1 179 ? 2.956 11.216 0.392 1.00 98.06 179 LEU A CA 1
ATOM 1400 C C . LEU A 1 179 ? 1.978 10.099 0.774 1.00 98.06 179 LEU A C 1
ATOM 1402 O O . LEU A 1 179 ? 0.851 10.388 1.171 1.00 98.06 179 LEU A O 1
ATOM 1406 N N . LEU A 1 180 ? 2.406 8.835 0.736 1.00 97.44 180 LEU A N 1
ATOM 1407 C CA . LEU A 1 180 ? 1.574 7.711 1.178 1.00 97.44 180 LEU A CA 1
ATOM 1408 C C . LEU A 1 180 ? 1.257 7.777 2.669 1.00 97.44 180 LEU A C 1
ATOM 1410 O O . LEU A 1 180 ? 0.133 7.490 3.069 1.00 97.44 180 LEU A O 1
ATOM 1414 N N . THR A 1 181 ? 2.217 8.203 3.487 1.00 95.94 181 THR A N 1
ATOM 1415 C CA . THR A 1 181 ? 1.997 8.410 4.922 1.00 95.94 181 THR A CA 1
ATOM 1416 C C . THR A 1 181 ? 0.981 9.522 5.16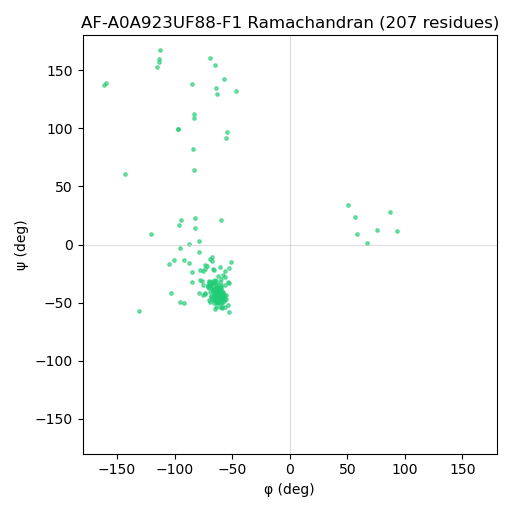6 1.00 95.94 181 THR A C 1
ATOM 1418 O O . THR A 1 181 ? 0.111 9.389 6.024 1.00 95.94 181 THR A O 1
ATOM 1421 N N . ALA A 1 182 ? 1.034 10.605 4.385 1.00 93.50 182 ALA A N 1
ATOM 1422 C CA . ALA A 1 182 ? 0.028 11.658 4.442 1.00 93.50 182 ALA A CA 1
ATOM 1423 C C . ALA A 1 182 ? -1.356 11.125 4.036 1.00 93.50 182 ALA A C 1
ATOM 1425 O O . ALA A 1 182 ? -2.331 11.376 4.743 1.00 93.50 182 ALA A O 1
ATOM 1426 N N . ILE A 1 183 ? -1.448 10.340 2.956 1.00 93.88 183 ILE A N 1
ATOM 1427 C CA . ILE A 1 183 ? -2.698 9.678 2.556 1.00 93.88 183 ILE A CA 1
ATOM 1428 C C . ILE A 1 183 ? -3.223 8.799 3.699 1.00 93.88 183 ILE A C 1
ATOM 1430 O O . ILE A 1 183 ? -4.391 8.924 4.060 1.00 93.88 183 ILE A O 1
ATOM 1434 N N . GLU A 1 184 ? -2.384 7.962 4.314 1.00 91.62 184 GLU A N 1
ATOM 1435 C CA . GLU A 1 184 ? -2.762 7.098 5.442 1.00 91.62 184 GLU A CA 1
ATOM 1436 C C . GLU A 1 184 ? -3.292 7.903 6.634 1.00 91.62 184 GLU A C 1
ATOM 1438 O O . GLU A 1 184 ? -4.323 7.543 7.210 1.00 91.62 184 GLU A O 1
ATOM 1443 N N . PHE A 1 185 ? -2.611 8.994 6.987 1.00 89.00 185 PHE A N 1
ATOM 1444 C CA . PHE A 1 185 ? -2.911 9.790 8.173 1.00 89.00 185 PHE A CA 1
ATOM 1445 C C . PHE A 1 185 ? -4.185 10.629 8.016 1.00 89.00 185 PHE A C 1
ATOM 1447 O O . PHE A 1 185 ? -4.994 10.699 8.946 1.00 89.00 185 PHE A O 1
ATOM 1454 N N . TRP A 1 186 ? -4.378 11.248 6.846 1.00 87.94 186 TRP A N 1
ATOM 1455 C CA . TRP A 1 186 ? -5.500 12.152 6.566 1.00 87.94 186 TRP A CA 1
ATOM 1456 C C . TRP A 1 186 ? -6.758 11.440 6.065 1.00 87.94 186 TRP A C 1
ATOM 1458 O O . TRP A 1 186 ? -7.844 12.022 6.095 1.00 87.94 186 TRP A O 1
ATOM 1468 N N . SER A 1 187 ? -6.647 10.185 5.627 1.00 84.25 187 SER A N 1
ATOM 1469 C CA . SER A 1 187 ? -7.797 9.428 5.139 1.00 84.25 187 SER A CA 1
ATOM 1470 C C . SER A 1 187 ? -8.842 9.194 6.227 1.00 84.25 187 SER A C 1
ATOM 1472 O O . SER A 1 187 ? -8.571 8.689 7.320 1.00 84.25 187 SER A O 1
ATOM 1474 N N . ILE A 1 188 ? -10.085 9.528 5.889 1.00 80.94 188 ILE A N 1
ATOM 1475 C CA . ILE A 1 188 ? -11.262 9.341 6.735 1.00 80.94 188 ILE A CA 1
ATOM 1476 C C . ILE A 1 188 ? -12.207 8.302 6.127 1.00 80.94 188 ILE A C 1
ATOM 1478 O O . ILE A 1 188 ? -12.155 7.982 4.945 1.00 80.94 188 ILE A O 1
ATOM 1482 N N . TRP A 1 189 ? -13.071 7.730 6.966 1.00 76.25 189 TRP A N 1
ATOM 1483 C CA . TRP A 1 189 ? -14.122 6.776 6.570 1.00 76.25 189 TRP A CA 1
ATOM 1484 C C . TRP A 1 189 ? -13.684 5.481 5.857 1.00 76.25 189 TRP A C 1
ATOM 1486 O O . TRP A 1 189 ? -14.554 4.682 5.504 1.00 76.25 189 TRP A O 1
ATOM 1496 N N . GLY A 1 190 ? -12.383 5.193 5.785 1.00 79.94 190 GLY A N 1
ATOM 1497 C CA . GLY A 1 190 ? -11.841 4.013 5.105 1.00 79.94 190 GLY A CA 1
ATOM 1498 C C . GLY A 1 190 ? -11.441 4.277 3.652 1.00 79.94 190 GLY A C 1
ATOM 1499 O O . GLY A 1 190 ? -11.242 3.319 2.912 1.00 79.94 190 GLY A O 1
ATOM 1500 N N . ILE A 1 191 ? -11.380 5.546 3.221 1.00 88.12 191 ILE A N 1
ATOM 1501 C CA . ILE A 1 191 ? -10.963 5.912 1.860 1.00 88.12 191 ILE A CA 1
ATOM 1502 C C . ILE A 1 191 ? -9.492 5.565 1.584 1.00 88.12 191 ILE A C 1
ATOM 1504 O O . ILE A 1 191 ? -9.135 5.350 0.430 1.00 88.12 191 ILE A O 1
ATOM 1508 N N . ASP A 1 192 ? -8.673 5.418 2.633 1.00 88.31 192 ASP A N 1
ATOM 1509 C CA . ASP A 1 192 ? -7.307 4.881 2.574 1.00 88.31 192 ASP A CA 1
ATOM 1510 C C . ASP A 1 192 ? -7.261 3.521 1.878 1.00 88.31 192 ASP A C 1
ATOM 1512 O O . ASP A 1 192 ? -6.324 3.241 1.136 1.00 88.31 192 ASP A O 1
ATOM 1516 N N . ASN A 1 193 ? -8.306 2.706 2.021 1.00 91.25 193 ASN A N 1
ATOM 1517 C CA . ASN A 1 193 ? -8.377 1.398 1.375 1.00 91.25 193 ASN A CA 1
ATOM 1518 C C . ASN A 1 193 ? -8.460 1.476 -0.161 1.00 91.25 193 ASN A C 1
ATOM 1520 O O . ASN A 1 193 ? -8.133 0.503 -0.836 1.00 91.25 193 ASN A O 1
ATOM 1524 N N . LEU A 1 194 ? -8.887 2.620 -0.702 1.00 93.88 194 LEU A N 1
ATOM 1525 C CA . LEU A 1 194 ? -8.883 2.925 -2.133 1.00 93.88 194 LEU A CA 1
ATOM 1526 C C . LEU A 1 194 ? -7.620 3.702 -2.519 1.00 93.88 194 LEU A C 1
ATOM 1528 O O . LEU A 1 194 ? -6.938 3.349 -3.478 1.00 93.88 194 LEU A O 1
ATOM 1532 N N . THR A 1 195 ? -7.307 4.767 -1.782 1.00 95.50 195 THR A N 1
ATOM 1533 C CA . THR A 1 195 ? -6.261 5.725 -2.160 1.00 95.50 195 THR A CA 1
ATOM 1534 C C . THR A 1 195 ? -4.851 5.206 -1.919 1.00 95.50 195 THR A C 1
ATOM 1536 O O . THR A 1 195 ? -3.966 5.558 -2.693 1.00 95.50 195 THR A O 1
ATOM 1539 N N . LEU A 1 196 ? -4.615 4.354 -0.914 1.00 95.56 196 LEU A N 1
ATOM 1540 C CA . LEU A 1 196 ? -3.289 3.784 -0.663 1.00 95.56 196 LEU A CA 1
ATOM 1541 C C . LEU A 1 196 ? -2.797 2.880 -1.795 1.00 95.56 196 LEU A C 1
ATOM 1543 O O . LEU A 1 196 ? -1.722 3.172 -2.309 1.00 95.56 196 LEU A O 1
ATOM 1547 N N . PRO A 1 197 ? -3.516 1.822 -2.224 1.00 96.62 197 PRO A N 1
ATOM 1548 C CA . PRO A 1 197 ? -3.009 0.958 -3.289 1.00 96.62 197 PRO A CA 1
ATOM 1549 C C . PRO A 1 197 ? -2.883 1.720 -4.620 1.00 96.62 197 PRO A C 1
ATOM 1551 O O . PRO A 1 197 ? -1.860 1.615 -5.292 1.00 96.62 197 PRO A O 1
ATOM 1554 N N . VAL A 1 198 ? -3.853 2.578 -4.956 1.00 97.62 198 VAL A N 1
ATOM 1555 C CA . VAL A 1 198 ? -3.822 3.389 -6.186 1.00 97.62 198 VAL A CA 1
ATOM 1556 C C . VAL A 1 198 ? -2.674 4.401 -6.163 1.00 97.62 198 VAL A C 1
ATOM 1558 O O . VAL A 1 198 ? -1.905 4.504 -7.120 1.00 97.62 198 VAL A O 1
ATOM 1561 N N . GLY A 1 199 ? -2.528 5.132 -5.056 1.00 97.69 199 GLY A N 1
ATOM 1562 C CA . GLY A 1 199 ? -1.460 6.105 -4.865 1.00 97.69 199 GLY A CA 1
ATOM 1563 C C . GLY A 1 199 ? -0.087 5.443 -4.852 1.00 97.69 199 GLY A C 1
ATOM 1564 O O . GLY A 1 199 ? 0.833 5.946 -5.485 1.00 97.69 199 GLY A O 1
ATOM 1565 N N . ALA A 1 200 ? 0.052 4.292 -4.194 1.00 98.12 200 ALA A N 1
ATOM 1566 C CA . ALA A 1 200 ? 1.311 3.559 -4.133 1.00 98.12 200 ALA A CA 1
ATOM 1567 C C . ALA A 1 200 ? 1.716 3.034 -5.511 1.00 98.12 200 ALA A C 1
ATOM 1569 O O . ALA A 1 200 ? 2.880 3.169 -5.876 1.00 98.12 200 ALA A O 1
ATOM 1570 N N . PHE A 1 201 ? 0.766 2.538 -6.309 1.00 98.31 201 PHE A N 1
ATOM 1571 C CA . PHE A 1 201 ? 1.028 2.142 -7.692 1.00 98.31 201 PHE A CA 1
ATOM 1572 C C . PHE A 1 201 ? 1.563 3.317 -8.522 1.00 98.31 201 PHE A C 1
ATOM 1574 O O . PHE A 1 201 ? 2.636 3.227 -9.118 1.00 98.31 201 PHE A O 1
ATOM 1581 N N . GLY A 1 202 ? 0.842 4.444 -8.528 1.00 97.88 202 GLY A N 1
ATOM 1582 C CA . GLY A 1 202 ? 1.211 5.624 -9.314 1.00 97.88 202 GLY A CA 1
ATOM 1583 C C . GLY A 1 202 ? 2.525 6.267 -8.860 1.00 97.88 202 GLY A C 1
ATOM 1584 O O . GLY A 1 202 ? 3.375 6.600 -9.685 1.00 97.88 202 GLY A O 1
ATOM 1585 N N . LEU A 1 203 ? 2.732 6.396 -7.549 1.00 98.06 203 LEU A N 1
ATOM 1586 C CA . LEU A 1 203 ? 3.970 6.940 -6.996 1.00 98.06 203 LEU A CA 1
ATOM 1587 C C . LEU A 1 203 ? 5.159 6.023 -7.276 1.00 98.06 203 LEU A C 1
ATOM 1589 O O . LEU A 1 203 ? 6.233 6.517 -7.600 1.00 98.06 203 LEU A O 1
ATOM 1593 N N . TYR A 1 204 ? 4.982 4.703 -7.208 1.00 97.50 204 TYR A N 1
ATOM 1594 C CA . TYR A 1 204 ? 6.067 3.776 -7.511 1.00 97.50 204 TYR A CA 1
ATOM 1595 C C . TYR A 1 204 ? 6.415 3.759 -9.001 1.00 97.50 204 TYR A C 1
ATOM 1597 O O . TYR A 1 204 ? 7.593 3.733 -9.347 1.00 97.50 204 TYR A O 1
ATOM 1605 N N . LEU A 1 205 ? 5.421 3.872 -9.892 1.00 96.88 205 LEU A N 1
ATOM 1606 C CA . LEU A 1 205 ? 5.670 4.124 -11.314 1.00 96.88 205 LEU A CA 1
ATOM 1607 C C . LEU A 1 205 ? 6.522 5.381 -11.525 1.00 96.88 205 LEU A C 1
ATOM 1609 O O . LEU A 1 205 ? 7.453 5.365 -12.325 1.00 96.88 205 LEU A O 1
ATOM 1613 N N . TRP A 1 206 ? 6.235 6.465 -10.806 1.00 96.75 206 TRP A N 1
ATOM 1614 C CA . TRP A 1 206 ? 7.042 7.685 -10.874 1.00 96.75 206 TRP A CA 1
ATOM 1615 C C . TRP A 1 206 ? 8.462 7.506 -10.313 1.00 96.75 206 TRP A C 1
ATOM 1617 O O . TRP A 1 206 ? 9.395 8.148 -10.792 1.00 96.75 206 TRP A O 1
ATOM 1627 N N . VAL A 1 207 ? 8.645 6.634 -9.317 1.00 96.19 207 VAL A N 1
ATOM 1628 C CA . VAL A 1 207 ? 9.966 6.311 -8.756 1.00 96.19 207 VAL A CA 1
ATOM 1629 C C . VAL A 1 207 ? 10.848 5.604 -9.784 1.00 96.19 207 VAL A C 1
ATOM 1631 O O . VAL A 1 207 ? 12.031 5.927 -9.876 1.00 96.19 207 VAL A O 1
ATOM 1634 N N . ILE A 1 208 ? 10.303 4.643 -10.535 1.00 93.12 208 ILE A N 1
ATOM 1635 C CA . ILE A 1 208 ? 11.101 3.792 -11.435 1.00 93.12 208 ILE A CA 1
ATOM 1636 C C . ILE A 1 208 ? 11.353 4.397 -12.822 1.00 93.12 208 ILE A C 1
ATOM 1638 O O . ILE A 1 208 ? 12.352 4.026 -13.447 1.00 93.12 208 ILE A O 1
ATOM 1642 N N . ASN A 1 209 ? 10.492 5.319 -13.267 1.00 88.56 209 ASN A N 1
ATOM 1643 C CA . ASN A 1 209 ? 10.672 6.131 -14.480 1.00 88.56 209 ASN A CA 1
ATOM 1644 C C . ASN A 1 209 ? 11.555 7.349 -14.202 1.00 88.56 209 ASN A C 1
ATOM 1646 O O . ASN A 1 209 ? 12.375 7.714 -15.065 1.00 88.56 209 ASN A O 1
#

pLDDT: mean 82.52, std 15.65, range [39.81, 98.31]

Sequence (209 aa):
MPPIIINMVKKYPNELGRKLLHIGSVFFCLGLIQIFNPGGVAFIIAVATLSTFLADTLGYLDFFKNVKRVSYGHYFMAFGIVVTLILYAMHKSDPALVFAFLALGVCDPLAVFGRPIYDYLSGLSQFHWVKKLTYKGKTITGSLIFFVSALVLGILTILFSHSNIDILRLIKLTIAAILLTAIEFWSIWGIDNLTLPVGAFGLYLWVIN

Foldseek 3Di:
DDPLVVVCCVPCVPVLVVLVCQQVVLVVLVVVCVVDPLQVSLVVLVVVLVVVVVCVVVCVVVVCVVPPDQFPQVSLLSLQSSVLSVVCVVPVDPLLQVLLSCLRNPLLSCLVVVVSVCCVVVVVVVVPVQPQPDPVRQGPSSLVSSLVSSLVSLVVSCVVVVHDDDPQLSVLSNVLSVVLSVLSRPDPRNNNSRCRSVSSSVSSVVSRD

Nearest PDB structures (foldseek):
  8oyx-assembly2_B  TM=2.122E-01  e=3.076E+00  synthetic construct